Protein AF-A0A7M4AMS4-F1 (afdb_monomer)

Secondary structure (DSSP, 8-state):
-HHHHHHHHHHHHHSS---HHHHHHHHTTSHHHHHS-HHHHHHHHHHHTTPPPPPPTT----------------------S--SSTTGGGSPPHHHHHH--SS-HHHHHHHHHHHHHH-GGG--GGGHHHHHHHHHHHHHH-B-HHHHHHHHH-GGGGGGGGSPBP------------GGGG-S-TT-HHHHHHHHHHHHHH---HHHHHHHHHHHHHHHTTPPP---HHHHT--GGGHHHHHHHHHHHTPPPPHHHHHHHHHH-HHHHHHHHTT-

Radius of gyration: 24.87 Å; Cα contacts (8 Å, |Δi|>4): 320; chains: 1; bounding box: 80×31×58 Å

Solvent-accessible surface area (backbone atoms only — not comparable to full-atom values): 16009 Å² total; per-residue (Å²): 112,62,61,58,29,51,37,55,27,49,51,60,29,63,70,53,99,71,57,33,72,58,19,48,56,46,21,68,69,38,46,34,45,74,74,45,54,62,43,61,49,22,56,52,47,43,29,42,56,42,40,67,63,71,82,71,88,82,70,80,67,87,70,79,83,69,87,77,76,91,68,84,90,73,76,86,76,85,72,78,95,72,79,79,61,78,48,61,78,36,43,74,55,65,66,59,51,72,76,48,84,92,68,53,60,64,56,44,43,52,53,44,43,43,42,52,53,74,41,55,92,79,54,61,75,83,48,51,66,57,52,50,50,35,51,54,48,32,54,73,68,26,33,58,60,45,50,33,57,38,15,76,41,11,70,62,40,33,69,43,62,75,36,45,72,32,84,78,77,78,78,71,71,61,67,78,58,75,63,78,70,66,78,57,58,48,83,41,67,70,50,48,46,50,42,38,53,54,48,40,70,61,46,72,48,42,58,45,28,50,50,34,53,49,43,42,52,20,60,75,67,73,44,88,68,75,86,48,70,58,48,70,68,34,54,40,50,49,10,48,57,44,44,39,50,22,56,55,71,72,47,86,68,53,70,64,38,53,57,32,20,44,73,56,41,52,68,62,42,54,62,52,59,76,74,108

Foldseek 3Di:
DLLVLLVVLLCQLVVDDDALVVSLVRSVVDLSSVVHALQSSLLSSCLSNLDAFPDDPPPPPCDDDDDDDDDDDDDPPDDPDDDDDPSLVSHDDLVDLLVDDDDDLLSNLLSLLCCCRHVVVPDDPVCVVVNVVSVVVCQVQPDAVSLVSSLVRYVSSVCSVVGHHHDDDPPPFPLDDDLVLLPFDLQDLVSLLVSLVVNLVSTPDSVLNVLSVVQSCCSVVVHQRDCPPSQLPDAASSLSNNLSSCLNNVHDRDPRSLVRNCVRPVVSSVVSVVSD

Structure (mmCIF, N/CA/C/O backbone):
data_AF-A0A7M4AMS4-F1
#
_entry.id   AF-A0A7M4AMS4-F1
#
loop_
_atom_site.group_PDB
_atom_site.id
_atom_site.type_symbol
_atom_site.label_atom_id
_atom_site.label_alt_id
_atom_site.label_comp_id
_atom_site.label_asym_id
_atom_site.label_entity_id
_atom_site.label_seq_id
_atom_site.pdbx_PDB_ins_code
_atom_site.Cartn_x
_atom_site.Cartn_y
_atom_site.Cartn_z
_atom_site.occupancy
_atom_site.B_iso_or_equiv
_atom_site.auth_seq_id
_atom_site.auth_comp_id
_atom_site.auth_asym_id
_atom_site.auth_atom_id
_atom_site.pdbx_PDB_model_num
ATOM 1 N N . MET A 1 1 ? -7.750 2.681 -4.870 1.00 59.62 1 MET A N 1
ATOM 2 C CA . MET A 1 1 ? -7.628 2.687 -3.394 1.00 59.62 1 MET A CA 1
ATOM 3 C C . MET A 1 1 ? -6.168 2.530 -2.981 1.00 59.62 1 MET A C 1
ATOM 5 O O . MET A 1 1 ? -5.658 3.386 -2.269 1.00 59.62 1 MET A O 1
ATOM 9 N N . ASP A 1 2 ? -5.462 1.522 -3.497 1.00 82.69 2 ASP A N 1
ATOM 10 C CA . ASP A 1 2 ? -4.059 1.275 -3.126 1.00 82.69 2 ASP A CA 1
ATOM 11 C C . ASP A 1 2 ? -3.088 2.366 -3.587 1.00 82.69 2 ASP A C 1
ATOM 13 O O . ASP A 1 2 ? -2.206 2.773 -2.838 1.00 82.69 2 ASP A O 1
ATOM 17 N N . GLU A 1 3 ? -3.294 2.940 -4.769 1.00 84.88 3 GLU A N 1
ATOM 18 C CA . GLU A 1 3 ? -2.453 4.034 -5.276 1.00 84.88 3 GLU A CA 1
ATOM 19 C C . GLU A 1 3 ? -2.558 5.316 -4.427 1.00 84.88 3 GLU A C 1
ATOM 21 O O . GLU A 1 3 ? -1.587 6.062 -4.288 1.00 84.88 3 GLU A O 1
ATOM 26 N N . THR A 1 4 ? -3.709 5.549 -3.789 1.00 86.56 4 THR A N 1
ATOM 27 C CA . THR A 1 4 ? -3.895 6.639 -2.819 1.00 86.56 4 THR A CA 1
ATOM 28 C C . THR A 1 4 ? -3.139 6.351 -1.519 1.00 86.56 4 THR A C 1
ATOM 30 O O . THR A 1 4 ? -2.483 7.239 -0.977 1.00 86.56 4 THR A O 1
ATOM 33 N N . ASN A 1 5 ? -3.147 5.097 -1.051 1.00 87.12 5 ASN A N 1
ATOM 34 C CA . ASN A 1 5 ? -2.347 4.667 0.101 1.00 87.12 5 ASN A CA 1
ATOM 35 C C . ASN A 1 5 ? -0.840 4.815 -0.172 1.00 87.12 5 ASN A C 1
ATOM 37 O O . ASN A 1 5 ? -0.096 5.299 0.684 1.00 87.12 5 ASN A O 1
ATOM 41 N N . MET A 1 6 ? -0.394 4.470 -1.384 1.00 91.00 6 MET A N 1
ATOM 42 C CA . MET A 1 6 ? 0.983 4.693 -1.836 1.00 91.00 6 MET A CA 1
ATOM 43 C C . MET A 1 6 ? 1.366 6.177 -1.800 1.00 91.00 6 MET A C 1
ATOM 45 O O . MET A 1 6 ? 2.461 6.517 -1.349 1.00 91.00 6 MET A O 1
ATOM 49 N N . GLU A 1 7 ? 0.468 7.070 -2.223 1.00 89.56 7 GLU A N 1
ATOM 50 C CA . GLU A 1 7 ? 0.701 8.516 -2.196 1.00 89.56 7 GLU A CA 1
ATOM 51 C C . GLU A 1 7 ? 0.891 9.038 -0.764 1.00 89.56 7 GLU A C 1
ATOM 53 O O . GLU A 1 7 ? 1.830 9.796 -0.506 1.00 89.56 7 GLU A O 1
ATOM 58 N N . THR A 1 8 ? 0.055 8.596 0.182 1.00 88.69 8 THR A N 1
ATOM 59 C CA . THR A 1 8 ? 0.193 8.935 1.609 1.00 88.69 8 THR A CA 1
ATOM 60 C C . THR A 1 8 ? 1.550 8.490 2.156 1.00 88.69 8 THR A C 1
ATOM 62 O O . THR A 1 8 ? 2.252 9.287 2.784 1.00 88.69 8 THR A O 1
ATOM 65 N N . CYS A 1 9 ? 1.978 7.260 1.848 1.00 90.94 9 CYS A N 1
ATOM 66 C CA . CYS A 1 9 ? 3.297 6.769 2.245 1.00 90.94 9 CYS A CA 1
ATOM 67 C C . CYS A 1 9 ? 4.432 7.626 1.660 1.00 90.94 9 CYS A C 1
ATOM 69 O O . CYS A 1 9 ? 5.317 8.051 2.403 1.00 90.94 9 CYS A O 1
ATOM 71 N N . LEU A 1 10 ? 4.410 7.938 0.359 1.00 90.94 10 LEU A N 1
ATOM 72 C CA . LEU A 1 10 ? 5.462 8.748 -0.273 1.00 90.94 10 LEU A CA 1
ATOM 73 C C . LEU A 1 10 ? 5.531 10.165 0.301 1.00 90.94 10 LEU A C 1
ATOM 75 O O . LEU A 1 10 ? 6.628 10.661 0.566 1.00 90.94 10 LEU A O 1
ATOM 79 N N . LYS A 1 11 ? 4.384 10.803 0.560 1.00 91.19 11 LYS A N 1
ATOM 80 C CA . LYS A 1 11 ? 4.336 12.122 1.212 1.00 91.19 11 LYS A CA 1
ATOM 81 C C . LYS A 1 11 ? 5.008 12.096 2.583 1.00 91.19 11 LYS A C 1
ATOM 83 O O . LYS A 1 11 ? 5.806 12.984 2.885 1.00 91.19 11 LYS A O 1
ATOM 88 N N . ALA A 1 12 ? 4.750 11.065 3.388 1.00 88.81 12 ALA A N 1
ATOM 89 C CA . ALA A 1 12 ? 5.411 10.894 4.680 1.00 88.81 12 ALA A CA 1
ATOM 90 C C . ALA A 1 12 ? 6.931 10.708 4.520 1.00 88.81 12 ALA A C 1
ATOM 92 O O . ALA A 1 12 ? 7.722 11.382 5.194 1.00 88.81 12 ALA A O 1
ATOM 93 N N . ALA A 1 13 ? 7.343 9.851 3.579 1.00 89.94 13 ALA A N 1
ATOM 94 C CA . ALA A 1 13 ? 8.742 9.518 3.311 1.00 89.94 13 ALA A CA 1
ATOM 95 C C . ALA A 1 13 ? 9.576 10.741 2.891 1.00 89.94 13 ALA A C 1
ATOM 97 O O . ALA A 1 13 ? 10.686 10.933 3.388 1.00 89.94 13 ALA A O 1
ATOM 98 N N . PHE A 1 14 ? 9.028 11.576 2.004 1.00 89.69 14 PHE A N 1
ATOM 99 C CA . PHE A 1 14 ? 9.718 12.712 1.384 1.00 89.69 14 PHE A CA 1
ATOM 100 C C . PHE A 1 14 ? 9.386 14.071 2.014 1.00 89.69 14 PHE A C 1
ATOM 102 O O . PHE A 1 14 ? 9.829 15.104 1.519 1.00 89.69 14 PHE A O 1
ATOM 109 N N . SER A 1 15 ? 8.671 14.089 3.143 1.00 87.75 15 SER A N 1
ATOM 110 C CA . SER A 1 15 ? 8.339 15.315 3.889 1.00 87.75 15 SER A CA 1
ATOM 111 C C . SER A 1 15 ? 9.561 16.152 4.297 1.00 87.75 15 SER A C 1
ATOM 113 O O . SER A 1 15 ? 9.458 17.365 4.477 1.00 87.75 15 SER A O 1
ATOM 115 N N . LYS A 1 16 ? 10.724 15.511 4.477 1.00 85.19 16 LYS A N 1
ATOM 116 C CA . LYS A 1 16 ? 12.007 16.145 4.815 1.00 85.19 16 LYS A CA 1
ATOM 117 C C . LYS A 1 16 ? 13.152 15.425 4.094 1.00 85.19 16 LYS A C 1
ATOM 119 O O . LYS A 1 16 ? 13.060 14.210 3.911 1.00 85.19 16 LYS A O 1
ATOM 124 N N . PRO A 1 17 ? 14.261 16.115 3.769 1.00 84.25 17 PRO A N 1
ATOM 125 C CA . PRO A 1 17 ? 15.440 15.471 3.196 1.00 84.25 17 PRO A CA 1
ATOM 126 C C . PRO A 1 17 ? 16.039 14.480 4.203 1.00 84.25 17 PRO A C 1
ATOM 128 O O 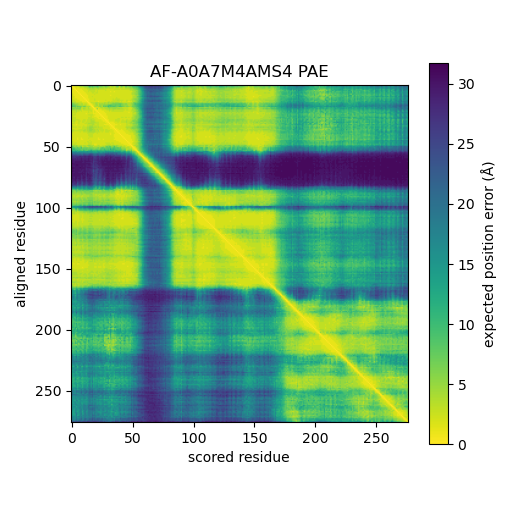. PRO A 1 17 ? 16.449 14.852 5.305 1.00 84.25 17 PRO A O 1
ATOM 131 N N . ARG A 1 18 ? 16.026 13.191 3.852 1.00 87.25 18 ARG A N 1
ATOM 132 C CA . ARG A 1 18 ? 16.458 12.066 4.702 1.00 87.25 18 ARG A CA 1
ATOM 133 C C . ARG A 1 18 ? 17.082 10.962 3.845 1.00 87.25 18 ARG A C 1
ATOM 135 O O . ARG A 1 18 ? 16.837 10.914 2.643 1.00 87.25 18 ARG A O 1
ATOM 142 N N . SER A 1 19 ? 17.847 10.057 4.458 1.00 88.50 19 SER A N 1
ATOM 143 C CA . SER A 1 19 ? 18.386 8.869 3.776 1.00 88.50 19 SER A CA 1
ATOM 144 C C . SER A 1 19 ? 17.299 7.826 3.491 1.00 88.50 19 SER A C 1
ATOM 146 O O . SER A 1 19 ? 16.309 7.751 4.225 1.00 88.50 19 SER A O 1
ATOM 148 N N . GLY A 1 20 ? 17.497 6.985 2.469 1.00 84.06 20 GLY A N 1
ATOM 149 C CA . GLY A 1 20 ? 16.494 6.005 2.024 1.00 84.06 20 GLY A CA 1
ATOM 150 C C . GLY A 1 20 ? 15.990 5.074 3.132 1.00 84.06 20 GLY A C 1
ATOM 151 O O . GLY A 1 20 ? 14.786 4.923 3.315 1.00 84.06 20 GLY A O 1
ATOM 152 N N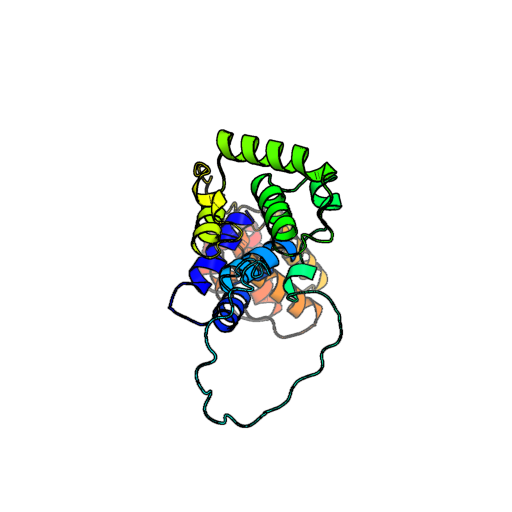 . THR A 1 21 ? 16.879 4.557 3.986 1.00 87.94 21 THR A N 1
ATOM 153 C CA . THR A 1 21 ? 16.486 3.703 5.124 1.00 87.94 21 THR A CA 1
ATOM 154 C C . THR A 1 21 ? 15.554 4.417 6.108 1.00 87.94 21 THR A C 1
ATOM 156 O O . THR A 1 21 ? 14.625 3.813 6.646 1.00 87.94 21 THR A O 1
ATOM 159 N N . VAL A 1 22 ? 15.771 5.715 6.346 1.00 88.31 22 VAL A N 1
ATOM 160 C CA . VAL A 1 22 ? 14.905 6.501 7.235 1.00 88.31 22 VAL A CA 1
ATOM 161 C C . VAL A 1 22 ? 13.551 6.753 6.574 1.00 88.31 22 VAL A C 1
ATOM 163 O O . VAL A 1 22 ? 12.532 6.668 7.254 1.00 88.31 22 VAL A O 1
ATOM 166 N N . ARG A 1 23 ? 13.517 6.997 5.258 1.00 90.56 23 ARG A N 1
ATOM 167 C CA . ARG A 1 23 ? 12.267 7.142 4.493 1.00 90.56 23 ARG A CA 1
ATOM 168 C C . ARG A 1 23 ? 11.414 5.875 4.570 1.00 90.56 23 ARG A C 1
ATOM 170 O O . ARG A 1 23 ? 10.236 5.966 4.894 1.00 90.56 23 ARG A O 1
ATOM 177 N N . VAL A 1 24 ? 12.017 4.696 4.390 1.00 88.94 24 VAL A N 1
ATOM 178 C CA . VAL A 1 24 ? 11.329 3.397 4.540 1.00 88.94 24 VAL A CA 1
ATOM 179 C C . VAL A 1 24 ? 10.779 3.211 5.957 1.00 88.94 24 VAL A C 1
ATOM 181 O O . VAL A 1 24 ? 9.639 2.788 6.129 1.00 88.94 24 VAL A O 1
ATOM 184 N N . SER A 1 25 ? 11.554 3.576 6.984 1.00 88.56 25 SER A N 1
ATOM 185 C CA . SER A 1 25 ? 11.099 3.516 8.381 1.00 88.56 25 SER A CA 1
ATOM 186 C C . SER A 1 25 ? 9.902 4.433 8.656 1.00 88.56 25 SER A C 1
ATOM 188 O O . SER A 1 25 ? 9.010 4.052 9.411 1.00 88.56 25 SER A O 1
ATOM 190 N N . LEU A 1 26 ? 9.857 5.617 8.035 1.00 88.69 26 LEU A N 1
ATOM 191 C CA . LEU A 1 26 ? 8.718 6.531 8.137 1.00 88.69 26 LEU A CA 1
ATOM 192 C C . LEU A 1 26 ? 7.482 5.963 7.444 1.00 88.69 26 LEU A C 1
ATOM 194 O O . LEU A 1 26 ? 6.437 5.887 8.077 1.00 88.69 26 LEU A O 1
ATOM 198 N N . MET A 1 27 ? 7.617 5.477 6.206 1.00 90.81 27 MET A N 1
ATOM 199 C CA . MET A 1 27 ? 6.503 4.842 5.494 1.00 90.81 27 MET A CA 1
ATOM 200 C C . MET A 1 27 ? 5.919 3.669 6.280 1.00 90.81 27 MET A C 1
ATOM 202 O O . MET A 1 27 ? 4.709 3.571 6.408 1.00 90.81 27 MET A O 1
ATOM 206 N N . ASN A 1 28 ? 6.763 2.824 6.881 1.00 88.81 28 ASN A N 1
ATOM 207 C CA . ASN A 1 28 ? 6.317 1.667 7.665 1.00 88.81 28 ASN A CA 1
ATOM 208 C C . ASN A 1 28 ? 5.489 2.036 8.915 1.00 88.81 28 ASN A C 1
ATOM 210 O O . ASN A 1 28 ? 4.806 1.187 9.488 1.00 88.81 28 ASN A O 1
ATOM 214 N N . ARG A 1 29 ? 5.558 3.291 9.376 1.00 87.44 29 ARG A N 1
ATOM 215 C CA . ARG A 1 29 ? 4.741 3.774 10.498 1.00 87.44 29 ARG A CA 1
ATOM 216 C C . ARG A 1 29 ? 3.342 4.198 10.065 1.00 87.44 29 ARG A C 1
ATOM 218 O O . ARG A 1 29 ? 2.451 4.183 10.910 1.00 87.44 29 ARG A O 1
ATOM 225 N N . GLU A 1 30 ? 3.153 4.530 8.792 1.00 88.75 30 GLU A N 1
ATOM 226 C CA . GLU A 1 30 ? 1.857 4.931 8.251 1.00 88.75 30 GLU A CA 1
ATOM 227 C C . GLU A 1 30 ? 0.879 3.749 8.247 1.00 88.75 30 GLU A C 1
ATOM 229 O O . GLU A 1 30 ? 1.234 2.611 7.924 1.00 88.75 30 GLU A O 1
ATOM 234 N N . SER A 1 31 ? -0.381 4.009 8.581 1.00 84.56 31 SER A N 1
ATOM 235 C CA . SER A 1 31 ? -1.457 3.013 8.494 1.00 84.56 31 SER A CA 1
ATOM 236 C C . SER A 1 31 ? -1.664 2.534 7.054 1.00 84.56 31 SER A C 1
ATOM 238 O O . SER A 1 31 ? -1.807 1.333 6.817 1.00 84.56 31 SER A O 1
ATOM 240 N N . ALA A 1 32 ? -1.557 3.457 6.094 1.00 88.38 32 ALA A N 1
ATOM 241 C CA . ALA A 1 32 ? -1.613 3.201 4.660 1.00 88.38 32 ALA A CA 1
ATOM 242 C C . ALA A 1 32 ? -0.619 2.112 4.223 1.00 88.38 32 ALA A C 1
ATOM 244 O O . ALA A 1 32 ? -0.973 1.236 3.439 1.00 88.38 32 ALA A O 1
ATOM 245 N N . TRP A 1 33 ? 0.588 2.077 4.802 1.00 89.69 33 TRP A N 1
ATOM 246 C CA . TRP A 1 33 ? 1.586 1.050 4.490 1.00 89.69 33 TRP A CA 1
ATOM 247 C C . TRP A 1 33 ? 1.116 -0.355 4.851 1.00 89.69 33 TRP A C 1
ATOM 249 O O . TRP A 1 33 ? 1.390 -1.307 4.124 1.00 89.69 33 TRP A O 1
ATOM 259 N N . LYS A 1 34 ? 0.391 -0.503 5.964 1.00 87.50 34 LYS A N 1
ATOM 260 C CA . LYS A 1 34 ? -0.127 -1.803 6.410 1.00 87.50 34 LYS A CA 1
ATOM 261 C C . LYS A 1 34 ? -1.238 -2.327 5.505 1.00 87.50 34 LYS A C 1
ATOM 263 O O . LYS A 1 34 ? -1.394 -3.542 5.434 1.00 87.50 34 LYS A O 1
ATOM 268 N N . MET A 1 35 ? -1.956 -1.430 4.827 1.00 86.38 35 MET A N 1
ATOM 269 C CA . MET A 1 35 ? -3.019 -1.773 3.877 1.00 86.38 35 MET A CA 1
ATOM 270 C C . MET A 1 35 ? -2.490 -2.162 2.498 1.00 86.38 35 MET A C 1
ATOM 272 O O . MET A 1 35 ? -3.187 -2.855 1.773 1.00 86.38 35 MET A O 1
ATOM 276 N N . LEU A 1 36 ? -1.271 -1.748 2.143 1.00 87.94 36 LEU A N 1
ATOM 277 C CA . LEU A 1 36 ? -0.664 -2.098 0.860 1.00 87.94 36 LEU A CA 1
ATOM 278 C C . LEU A 1 36 ? -0.188 -3.545 0.834 1.00 87.94 36 LEU A C 1
ATOM 280 O O . LEU A 1 36 ? 0.416 -4.014 1.802 1.00 87.94 36 LEU A O 1
ATOM 284 N N . ASP A 1 37 ? -0.322 -4.205 -0.308 1.00 88.38 37 ASP A N 1
ATOM 285 C CA . ASP A 1 37 ? 0.310 -5.499 -0.537 1.00 88.38 37 ASP A CA 1
ATOM 286 C C . ASP A 1 37 ? 1.832 -5.377 -0.675 1.00 88.38 37 ASP A C 1
ATOM 288 O O . ASP A 1 37 ? 2.385 -4.331 -1.036 1.00 88.38 37 ASP A O 1
ATOM 292 N N . LYS A 1 38 ? 2.540 -6.473 -0.377 1.00 89.19 38 LYS A N 1
ATOM 293 C CA . LYS A 1 38 ? 4.012 -6.527 -0.440 1.00 89.19 38 LYS A CA 1
ATOM 294 C C . LYS A 1 38 ? 4.596 -6.036 -1.780 1.00 89.19 38 LYS A C 1
ATOM 296 O O . LYS A 1 38 ? 5.569 -5.281 -1.718 1.00 89.19 38 LYS A O 1
ATOM 301 N N . PRO A 1 39 ? 4.020 -6.361 -2.952 1.00 90.56 39 PRO A N 1
ATOM 302 C CA . PRO A 1 39 ? 4.563 -5.908 -4.230 1.00 90.56 39 PRO A CA 1
ATOM 303 C C . PRO A 1 39 ? 4.433 -4.397 -4.456 1.00 90.56 39 PRO A C 1
ATOM 305 O O . PRO A 1 39 ? 5.321 -3.773 -5.035 1.00 90.56 39 PRO A O 1
ATOM 308 N N . LEU A 1 40 ? 3.379 -3.758 -3.942 1.00 91.31 40 LEU A N 1
ATOM 309 C CA . LEU A 1 40 ? 3.248 -2.296 -3.986 1.00 91.31 40 LEU A CA 1
ATOM 310 C C . LEU A 1 40 ? 4.230 -1.621 -3.024 1.00 91.31 40 LEU A C 1
ATOM 312 O O . LEU A 1 40 ? 4.850 -0.611 -3.363 1.00 91.31 40 LEU A O 1
ATOM 316 N N . ARG A 1 41 ? 4.456 -2.220 -1.847 1.00 92.69 41 ARG A N 1
ATOM 317 C CA . ARG A 1 41 ? 5.503 -1.764 -0.918 1.00 92.69 41 ARG A CA 1
ATOM 318 C C . ARG A 1 41 ? 6.888 -1.827 -1.559 1.00 92.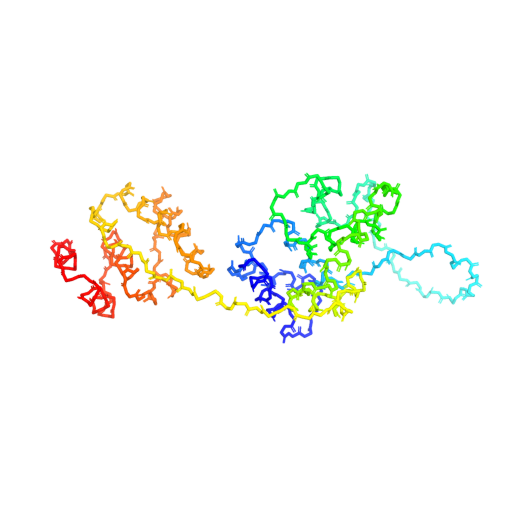69 41 ARG A C 1
ATOM 320 O O . ARG A 1 41 ? 7.694 -0.942 -1.294 1.00 92.69 41 ARG A O 1
ATOM 327 N N . ALA A 1 42 ? 7.164 -2.817 -2.409 1.00 91.94 42 ALA A N 1
ATOM 328 C CA . ALA A 1 42 ? 8.436 -2.918 -3.122 1.00 91.94 42 ALA A CA 1
ATOM 329 C C . ALA A 1 42 ? 8.716 -1.662 -3.962 1.00 91.94 42 ALA A C 1
ATOM 331 O O . ALA A 1 42 ? 9.761 -1.040 -3.788 1.00 91.94 42 ALA A O 1
ATOM 332 N N . HIS A 1 43 ? 7.747 -1.216 -4.765 1.00 92.25 43 HIS A N 1
ATOM 333 C CA . HIS A 1 43 ? 7.853 0.007 -5.572 1.00 92.25 43 HIS A CA 1
ATOM 334 C C . HIS A 1 43 ? 8.117 1.257 -4.721 1.00 92.25 43 HIS A C 1
ATOM 336 O O . HIS A 1 43 ? 8.931 2.107 -5.083 1.00 92.25 43 HIS A O 1
ATOM 342 N N . LEU A 1 44 ? 7.489 1.350 -3.545 1.00 92.38 44 LEU A N 1
ATOM 343 C CA . LEU A 1 44 ? 7.754 2.433 -2.598 1.00 92.38 44 LEU A CA 1
ATOM 344 C C . LEU A 1 44 ? 9.179 2.391 -2.037 1.00 92.38 44 LEU A C 1
ATOM 346 O O . LEU A 1 44 ? 9.801 3.438 -1.873 1.00 92.38 44 LEU A O 1
ATOM 350 N N . VAL A 1 45 ? 9.709 1.201 -1.740 1.00 91.62 45 VAL A N 1
ATOM 351 C CA . VAL A 1 45 ? 11.095 1.029 -1.273 1.00 91.62 45 VAL A CA 1
ATOM 352 C C . VAL A 1 45 ? 12.086 1.402 -2.377 1.00 91.62 45 VAL A C 1
ATOM 354 O O . VAL A 1 45 ? 13.042 2.120 -2.092 1.00 91.62 45 VAL A O 1
ATOM 357 N N . ILE A 1 46 ? 11.827 1.002 -3.628 1.00 89.75 46 ILE A N 1
ATOM 358 C CA . ILE A 1 46 ? 12.621 1.394 -4.806 1.00 89.75 46 ILE A CA 1
ATOM 359 C C . ILE A 1 46 ? 12.688 2.924 -4.912 1.00 89.75 46 ILE A C 1
ATOM 361 O O . ILE A 1 46 ? 13.778 3.496 -4.959 1.00 89.75 46 ILE A O 1
ATOM 365 N N . ALA A 1 47 ? 11.534 3.595 -4.851 1.00 90.81 47 ALA A N 1
ATOM 366 C CA . ALA A 1 47 ? 11.459 5.053 -4.885 1.00 90.81 47 ALA A CA 1
ATOM 367 C C . ALA A 1 47 ? 12.167 5.702 -3.684 1.00 90.81 47 ALA A C 1
ATOM 369 O O . ALA A 1 47 ? 12.909 6.669 -3.835 1.00 90.81 47 ALA A O 1
ATOM 370 N N . ALA A 1 48 ? 11.981 5.164 -2.475 1.00 90.25 48 ALA A N 1
ATOM 371 C CA . ALA A 1 48 ? 12.589 5.695 -1.258 1.00 90.25 48 ALA A CA 1
ATOM 372 C C . ALA A 1 48 ? 14.118 5.595 -1.263 1.00 90.25 48 ALA A C 1
ATOM 374 O O . ALA A 1 48 ? 14.774 6.463 -0.683 1.00 90.25 48 ALA A O 1
ATOM 375 N N . HIS A 1 49 ? 14.670 4.563 -1.898 1.00 87.50 49 HIS A N 1
ATOM 376 C CA . HIS A 1 49 ? 16.107 4.394 -2.088 1.00 87.50 49 HIS A CA 1
ATOM 377 C C . HIS A 1 49 ? 16.666 5.145 -3.296 1.00 87.50 49 HIS A C 1
ATOM 379 O O . HIS A 1 49 ? 17.883 5.143 -3.437 1.00 87.50 49 HIS A O 1
ATOM 385 N N . GLU A 1 50 ? 15.815 5.784 -4.109 1.00 86.69 50 GLU A N 1
ATOM 386 C CA . GLU A 1 50 ? 16.213 6.452 -5.357 1.00 86.69 50 GLU A CA 1
ATOM 387 C C . GLU A 1 50 ? 17.062 5.513 -6.219 1.00 86.69 50 GLU A C 1
ATOM 389 O O . GLU A 1 50 ? 18.148 5.863 -6.660 1.00 86.69 50 GLU A O 1
ATOM 394 N N . GLN A 1 51 ? 16.608 4.262 -6.368 1.00 83.19 51 GLN A N 1
ATOM 395 C CA . GLN A 1 51 ? 17.429 3.234 -7.001 1.00 83.19 51 GLN A CA 1
ATOM 396 C C . GLN A 1 51 ? 17.754 3.596 -8.445 1.00 83.19 51 GLN A C 1
ATOM 398 O O . GLN A 1 51 ? 16.869 4.003 -9.199 1.00 83.19 51 GLN A O 1
ATOM 403 N N . GLU A 1 52 ? 19.017 3.405 -8.798 1.00 83.12 52 GLU A N 1
ATOM 404 C CA . GLU A 1 52 ? 19.547 3.590 -10.140 1.00 83.12 52 GLU A CA 1
ATOM 405 C C . GLU A 1 52 ? 19.736 2.224 -10.810 1.00 83.12 52 GLU A C 1
ATOM 407 O O . GLU A 1 52 ? 19.974 1.233 -10.104 1.00 83.12 52 GLU A O 1
ATOM 412 N N . PRO A 1 53 ? 19.615 2.150 -12.147 1.00 77.50 53 PRO A N 1
ATOM 413 C CA . PRO A 1 53 ? 19.994 0.948 -12.875 1.00 77.50 53 PRO A CA 1
ATOM 414 C C . PRO A 1 53 ? 21.472 0.616 -12.603 1.00 77.50 53 PRO A C 1
ATOM 416 O O . PRO A 1 53 ? 22.277 1.528 -12.384 1.00 77.50 53 PRO A O 1
ATOM 419 N N . PRO A 1 54 ? 21.845 -0.676 -12.576 1.00 77.31 54 PRO A N 1
ATOM 420 C CA . PRO A 1 54 ? 23.239 -1.074 -12.430 1.00 77.31 54 PRO A CA 1
ATOM 421 C C . PRO A 1 54 ? 24.089 -0.418 -13.525 1.00 77.31 54 PRO A C 1
ATOM 423 O O . PRO A 1 54 ? 23.645 -0.293 -14.666 1.00 77.31 54 PRO A O 1
ATOM 426 N N . ALA A 1 55 ? 25.301 0.016 -13.168 1.00 71.06 55 ALA A N 1
ATOM 427 C CA . ALA A 1 55 ? 26.241 0.553 -14.143 1.00 71.06 55 ALA A CA 1
ATOM 428 C C . ALA A 1 55 ? 26.505 -0.513 -15.214 1.00 71.06 55 ALA A C 1
ATOM 430 O O . ALA A 1 55 ? 26.853 -1.647 -14.885 1.00 71.06 55 ALA A O 1
ATOM 431 N N . THR A 1 56 ? 26.301 -0.155 -16.477 1.00 56.19 56 THR A N 1
ATOM 432 C CA . THR A 1 56 ? 26.729 -0.966 -17.613 1.00 56.19 56 THR A CA 1
ATOM 433 C C . THR A 1 56 ? 28.255 -0.991 -17.615 1.00 56.19 56 THR A C 1
ATOM 435 O O . THR A 1 56 ? 28.871 0.070 -17.541 1.00 56.19 56 THR A O 1
ATOM 438 N N . ASP A 1 57 ? 28.865 -2.176 -17.696 1.00 54.84 57 ASP A N 1
ATOM 439 C CA . ASP A 1 57 ? 30.327 -2.406 -17.713 1.00 54.84 57 ASP A CA 1
ATOM 440 C C . ASP A 1 57 ? 31.045 -1.807 -18.955 1.00 54.84 57 ASP A C 1
ATOM 442 O O . ASP A 1 57 ? 32.169 -2.179 -19.273 1.00 54.84 57 ASP A O 1
ATOM 446 N N . ASP A 1 58 ? 30.426 -0.855 -19.659 1.00 50.59 58 ASP A N 1
ATOM 447 C CA . ASP A 1 58 ? 30.964 -0.224 -20.871 1.00 50.59 58 ASP A CA 1
ATOM 448 C C . ASP A 1 58 ? 31.955 0.924 -20.588 1.00 50.59 58 ASP A C 1
ATOM 450 O O . ASP A 1 58 ? 32.532 1.477 -21.522 1.00 50.59 58 ASP A O 1
ATOM 454 N N . ASP A 1 59 ? 32.230 1.241 -19.319 1.00 47.81 59 ASP A N 1
ATOM 455 C CA . ASP A 1 59 ? 33.278 2.192 -18.924 1.00 47.81 59 ASP A CA 1
ATOM 456 C C . ASP A 1 59 ? 34.564 1.467 -18.468 1.00 47.81 59 ASP A C 1
ATOM 458 O O . ASP A 1 59 ? 35.096 1.708 -17.381 1.00 47.81 59 ASP A O 1
ATOM 462 N N . GLU A 1 60 ? 35.138 0.622 -19.331 1.00 45.50 60 GLU A N 1
ATOM 463 C CA . GLU A 1 60 ? 36.587 0.347 -19.315 1.00 45.50 60 GLU A CA 1
ATOM 464 C C . GLU A 1 60 ? 37.370 1.494 -19.994 1.00 45.50 60 GLU A C 1
ATOM 466 O O . GLU A 1 60 ? 38.326 1.276 -20.736 1.00 45.50 60 GLU A O 1
ATOM 471 N N . GLU A 1 61 ? 37.014 2.755 -19.724 1.00 38.00 61 GLU A N 1
ATOM 472 C CA . GLU A 1 61 ? 37.964 3.852 -19.895 1.00 38.00 61 GLU A CA 1
ATOM 473 C C . GLU A 1 61 ? 38.805 3.964 -18.623 1.00 38.00 61 GLU A C 1
ATOM 475 O O . GLU A 1 61 ? 38.369 4.410 -17.559 1.00 38.00 61 GLU A O 1
ATOM 480 N N . GLU A 1 62 ? 40.049 3.515 -18.769 1.00 44.72 62 GLU A N 1
ATOM 481 C CA . GLU A 1 62 ? 41.159 3.541 -17.827 1.00 44.72 62 GLU A CA 1
ATOM 482 C C . GLU A 1 62 ? 41.439 4.972 -17.315 1.00 44.72 62 GLU A C 1
ATOM 484 O O . GLU A 1 62 ? 42.425 5.625 -17.657 1.00 44.72 62 GLU A O 1
ATOM 489 N N . THR A 1 63 ? 40.558 5.505 -16.468 1.00 38.31 63 THR A N 1
ATOM 490 C CA . THR A 1 63 ? 40.755 6.817 -15.857 1.00 38.31 63 THR A CA 1
ATOM 491 C C . THR A 1 63 ? 41.755 6.693 -14.712 1.00 38.31 63 THR A C 1
ATOM 493 O O . THR A 1 63 ? 41.577 5.978 -13.723 1.00 38.31 63 THR A O 1
ATOM 496 N N . ALA A 1 64 ? 42.873 7.394 -14.898 1.00 39.66 64 ALA A N 1
ATOM 497 C CA . ALA A 1 64 ? 44.034 7.451 -14.029 1.00 39.66 64 ALA A CA 1
ATOM 498 C C . ALA A 1 64 ? 43.689 7.381 -12.530 1.00 39.66 64 ALA A C 1
ATOM 500 O O . ALA A 1 64 ? 43.096 8.292 -11.942 1.00 39.66 64 ALA A O 1
ATOM 501 N N . ARG A 1 65 ? 44.144 6.292 -11.903 1.00 43.53 65 ARG A N 1
ATOM 502 C CA . ARG A 1 65 ? 44.097 6.044 -10.460 1.00 43.53 65 ARG A CA 1
ATOM 503 C C . ARG A 1 65 ? 44.676 7.243 -9.702 1.00 43.53 65 ARG A C 1
ATOM 505 O O . ARG A 1 65 ? 45.891 7.397 -9.596 1.00 43.53 65 ARG A O 1
ATOM 512 N N . ARG A 1 66 ? 43.814 8.080 -9.120 1.00 47.75 66 ARG A N 1
ATOM 513 C CA . ARG A 1 66 ? 44.239 9.031 -8.082 1.00 47.75 66 ARG A CA 1
ATOM 514 C C . ARG A 1 66 ? 44.693 8.228 -6.852 1.00 47.75 66 ARG A C 1
ATOM 516 O O . ARG A 1 66 ? 44.016 7.258 -6.505 1.00 47.75 66 ARG A O 1
ATOM 523 N N . PRO A 1 67 ? 45.793 8.590 -6.162 1.00 41.28 67 PRO A N 1
ATOM 524 C CA . PRO A 1 67 ? 46.253 7.831 -5.004 1.00 41.28 67 PRO A CA 1
ATOM 525 C C . PRO A 1 67 ? 45.222 7.942 -3.876 1.00 41.28 67 PRO A C 1
ATOM 527 O O . PRO A 1 67 ? 45.067 8.997 -3.259 1.00 41.28 67 PRO A O 1
ATOM 530 N N . MET A 1 68 ? 44.486 6.861 -3.614 1.00 41.56 68 MET A N 1
ATOM 531 C CA . MET A 1 68 ? 43.603 6.773 -2.456 1.00 41.56 68 MET A CA 1
ATOM 532 C C . MET A 1 68 ? 44.449 6.744 -1.181 1.00 41.56 68 MET A C 1
ATOM 534 O O . MET A 1 68 ? 45.244 5.829 -0.967 1.00 41.56 68 MET A O 1
ATOM 538 N N . MET A 1 69 ? 44.255 7.741 -0.315 1.00 40.75 69 MET A N 1
ATOM 539 C CA . MET A 1 69 ? 44.740 7.698 1.062 1.00 40.75 69 MET A CA 1
ATOM 540 C C . MET A 1 69 ? 44.193 6.458 1.781 1.00 40.75 69 MET A C 1
ATOM 542 O O . MET A 1 69 ? 43.011 6.126 1.685 1.00 40.75 69 MET A O 1
ATOM 546 N N . ASN A 1 70 ? 45.083 5.818 2.537 1.00 45.44 70 ASN A N 1
ATOM 547 C CA . ASN A 1 70 ? 44.854 4.667 3.404 1.00 45.44 70 ASN A CA 1
ATOM 548 C C . ASN A 1 70 ? 43.610 4.857 4.299 1.00 45.44 70 ASN A C 1
ATOM 550 O O . ASN A 1 70 ? 43.676 5.507 5.343 1.00 45.44 70 ASN A O 1
ATOM 554 N N . ARG A 1 71 ? 42.477 4.252 3.926 1.00 50.44 71 ARG A N 1
ATOM 555 C CA . ARG A 1 71 ? 41.322 4.089 4.820 1.00 50.44 71 ARG A CA 1
ATOM 556 C C . ARG A 1 71 ? 41.331 2.651 5.360 1.00 50.44 71 ARG A C 1
ATOM 558 O O . ARG A 1 71 ? 41.399 1.721 4.554 1.00 50.44 71 ARG A O 1
ATOM 565 N N . PRO A 1 72 ? 41.318 2.431 6.689 1.00 45.12 72 PRO A N 1
ATOM 566 C CA . PRO A 1 72 ? 41.463 1.096 7.264 1.00 45.12 72 PRO A CA 1
ATOM 567 C C . PRO A 1 72 ? 40.379 0.139 6.758 1.00 45.12 72 PRO A C 1
ATOM 569 O O . PRO A 1 72 ? 39.186 0.417 6.877 1.00 45.12 72 PRO A O 1
ATOM 572 N N . ARG A 1 73 ? 40.818 -1.000 6.206 1.00 51.75 73 ARG A N 1
ATOM 573 C CA . ARG A 1 73 ? 39.991 -2.136 5.775 1.00 51.75 73 ARG A CA 1
ATOM 574 C C . ARG A 1 73 ? 39.156 -2.668 6.946 1.00 51.75 73 ARG A C 1
ATOM 576 O O . ARG A 1 73 ? 39.599 -3.529 7.700 1.00 51.75 73 ARG A O 1
ATOM 583 N N . GLY A 1 74 ? 37.932 -2.170 7.079 1.00 40.81 74 GLY A N 1
ATOM 584 C CA . GLY A 1 74 ? 36.915 -2.700 7.978 1.00 40.81 74 GLY A CA 1
ATOM 585 C C . GLY A 1 74 ? 35.974 -3.647 7.237 1.00 40.81 74 GLY A C 1
ATOM 586 O O . GLY A 1 74 ? 35.168 -3.200 6.434 1.00 40.81 74 GLY A O 1
ATOM 587 N N . ARG A 1 75 ? 36.077 -4.947 7.542 1.00 45.22 75 ARG A N 1
ATOM 588 C CA . ARG A 1 75 ? 35.080 -6.008 7.285 1.00 45.22 75 ARG A CA 1
ATOM 589 C C . ARG A 1 75 ? 34.424 -6.003 5.898 1.00 45.22 75 ARG A C 1
ATOM 591 O O . ARG A 1 75 ? 33.267 -5.630 5.733 1.00 45.22 75 ARG A O 1
ATOM 598 N N . MET A 1 76 ? 35.114 -6.634 4.953 1.00 41.22 76 MET A N 1
ATOM 599 C CA . MET A 1 76 ? 34.466 -7.324 3.840 1.00 41.22 76 MET A CA 1
ATOM 600 C C . MET A 1 76 ? 33.531 -8.403 4.418 1.00 41.22 76 MET A C 1
ATOM 602 O O . MET A 1 76 ? 33.970 -9.491 4.798 1.00 41.22 76 MET A O 1
ATOM 606 N N . ARG A 1 77 ? 32.236 -8.096 4.557 1.00 48.75 77 ARG A N 1
ATOM 607 C CA . ARG A 1 77 ? 31.217 -9.125 4.770 1.00 48.75 77 ARG A CA 1
ATOM 608 C C . ARG A 1 77 ? 31.010 -9.833 3.440 1.00 48.75 77 ARG A C 1
ATOM 610 O O . ARG A 1 77 ? 30.305 -9.358 2.563 1.00 48.75 77 ARG A O 1
ATOM 617 N N . ARG A 1 78 ? 31.655 -10.990 3.340 1.00 49.03 78 ARG A N 1
ATOM 618 C CA . ARG A 1 78 ? 31.314 -12.104 2.461 1.00 49.03 78 ARG A CA 1
ATOM 619 C C . ARG A 1 78 ? 29.809 -12.393 2.578 1.00 49.03 78 ARG A C 1
ATOM 621 O O . ARG A 1 78 ? 29.402 -13.100 3.493 1.00 49.03 78 ARG A O 1
ATOM 628 N N . SER A 1 79 ? 28.999 -11.828 1.686 1.00 40.44 79 SER A N 1
ATOM 629 C CA . SER A 1 79 ? 27.674 -12.357 1.365 1.00 40.44 79 SER A CA 1
ATOM 630 C C . SER A 1 79 ? 27.805 -13.007 0.001 1.00 40.44 79 SER A C 1
ATOM 632 O O . SER A 1 79 ? 27.983 -12.328 -1.007 1.00 40.44 79 SER A O 1
ATOM 634 N N . GLY A 1 80 ? 27.839 -14.336 -0.010 1.00 38.44 80 GLY A N 1
ATOM 635 C CA . GLY A 1 80 ? 27.751 -15.086 -1.248 1.00 38.44 80 GLY A CA 1
ATOM 636 C C . GLY A 1 80 ? 26.401 -14.813 -1.901 1.00 38.44 80 GLY A C 1
ATOM 637 O O . GLY A 1 80 ? 25.378 -14.869 -1.233 1.00 38.44 80 GLY A O 1
ATOM 638 N N . ARG A 1 81 ? 26.435 -14.488 -3.193 1.00 46.28 81 ARG A N 1
ATOM 639 C CA . ARG A 1 81 ? 25.560 -15.052 -4.227 1.00 46.28 81 ARG A CA 1
ATOM 640 C C . ARG A 1 81 ? 24.145 -15.429 -3.742 1.00 46.28 81 ARG A C 1
ATOM 642 O O . ARG A 1 81 ? 23.806 -16.604 -3.678 1.00 46.28 81 ARG A O 1
ATOM 649 N N . GLN A 1 82 ? 23.336 -14.422 -3.416 1.00 40.47 82 GLN A N 1
ATOM 650 C CA . GLN A 1 82 ? 21.877 -14.529 -3.415 1.00 40.47 82 GLN A CA 1
ATOM 651 C C . GLN A 1 82 ? 21.246 -13.136 -3.579 1.00 40.47 82 GLN A C 1
ATOM 653 O O . GLN A 1 82 ? 21.172 -12.356 -2.637 1.00 40.47 82 GLN A O 1
ATOM 658 N N . SER A 1 83 ? 20.856 -12.860 -4.828 1.00 47.56 83 SER A N 1
ATOM 659 C CA . SER A 1 83 ? 19.656 -12.127 -5.253 1.00 47.56 83 SER A CA 1
ATOM 660 C C . SER A 1 83 ? 19.390 -10.735 -4.662 1.00 47.56 83 SER A C 1
ATOM 662 O O . SER A 1 83 ? 18.588 -10.609 -3.745 1.00 47.56 83 SER A O 1
ATOM 664 N N . GLY A 1 84 ? 19.979 -9.698 -5.271 1.00 56.72 84 GLY A N 1
ATOM 665 C CA . GLY A 1 84 ? 19.466 -8.317 -5.279 1.00 56.72 84 GLY A CA 1
ATOM 666 C C . GLY A 1 84 ? 19.113 -7.645 -3.934 1.00 56.72 84 GLY A C 1
ATOM 667 O O . GLY A 1 84 ? 19.345 -8.165 -2.842 1.00 56.72 84 GLY A O 1
ATOM 668 N N . PRO A 1 85 ? 18.573 -6.417 -3.973 1.00 65.94 85 PRO A N 1
ATOM 669 C CA . PRO A 1 85 ? 17.945 -5.798 -2.808 1.00 65.94 85 PRO A CA 1
ATOM 670 C C . PRO A 1 85 ? 16.750 -6.630 -2.308 1.00 65.94 85 PRO A C 1
ATOM 672 O O . PRO A 1 85 ? 15.962 -7.125 -3.108 1.00 65.94 85 PRO A O 1
ATOM 675 N N . THR A 1 86 ? 16.552 -6.744 -0.988 1.00 74.38 86 THR A N 1
ATOM 676 C CA . THR A 1 86 ? 15.520 -7.624 -0.388 1.00 74.38 86 THR A CA 1
ATOM 677 C C . THR A 1 86 ? 14.088 -7.328 -0.837 1.00 74.38 86 THR A C 1
ATOM 679 O O . THR A 1 86 ? 13.233 -8.204 -0.762 1.00 74.38 86 THR A O 1
ATOM 682 N N . HIS A 1 87 ? 13.807 -6.094 -1.260 1.00 80.12 87 HIS A N 1
ATOM 683 C CA . HIS A 1 87 ? 12.496 -5.701 -1.777 1.00 80.12 87 HIS A CA 1
ATOM 684 C C . HIS A 1 87 ? 12.248 -6.150 -3.219 1.00 80.12 87 HIS A C 1
ATOM 686 O O . HIS A 1 87 ? 11.090 -6.185 -3.614 1.00 80.12 87 HIS A O 1
ATOM 692 N N . MET A 1 88 ? 13.275 -6.539 -3.983 1.00 82.19 88 MET A N 1
ATOM 693 C CA . MET A 1 88 ? 13.073 -7.125 -5.317 1.00 82.19 88 MET A CA 1
ATOM 694 C C . MET A 1 88 ? 12.375 -8.480 -5.226 1.00 82.19 88 MET A C 1
ATOM 696 O O . MET A 1 88 ? 11.473 -8.754 -6.001 1.00 82.19 88 MET A O 1
ATOM 700 N N . ALA A 1 89 ? 12.678 -9.266 -4.189 1.00 85.38 89 ALA A N 1
ATOM 701 C CA . ALA A 1 89 ? 11.980 -10.519 -3.900 1.00 85.38 89 ALA A CA 1
ATOM 702 C C . ALA A 1 89 ? 10.514 -10.328 -3.451 1.00 85.38 89 ALA A C 1
ATOM 704 O O . ALA A 1 89 ? 9.822 -11.304 -3.172 1.00 85.38 89 ALA A O 1
ATOM 705 N N . TRP A 1 90 ? 10.050 -9.085 -3.277 1.00 88.88 90 TRP A N 1
ATOM 706 C CA . TRP A 1 90 ? 8.643 -8.790 -2.988 1.00 88.88 90 TRP A CA 1
ATOM 707 C C . TRP A 1 90 ? 7.847 -8.451 -4.248 1.00 88.88 90 TRP A C 1
ATOM 709 O O . TRP A 1 90 ? 6.622 -8.376 -4.155 1.00 88.88 90 TRP A O 1
ATOM 719 N N . LEU A 1 91 ? 8.513 -8.207 -5.381 1.00 89.19 91 LEU A N 1
ATOM 720 C CA . LEU A 1 91 ? 7.850 -8.012 -6.664 1.00 89.19 91 LEU A CA 1
ATOM 721 C C . LEU A 1 91 ? 7.291 -9.341 -7.168 1.00 89.19 91 LEU A C 1
ATOM 723 O O . LEU A 1 91 ? 7.814 -10.407 -6.852 1.00 89.19 91 LEU A O 1
ATOM 727 N N . HIS A 1 92 ? 6.218 -9.255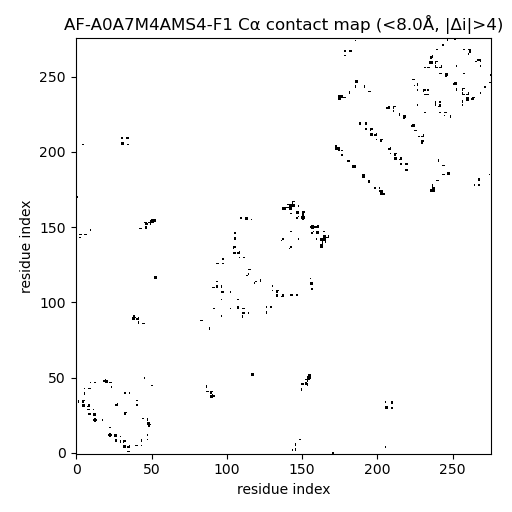 -7.948 1.00 90.12 92 HIS A N 1
ATOM 728 C CA . HIS A 1 92 ? 5.737 -10.395 -8.714 1.00 90.12 92 HIS A CA 1
ATOM 729 C C . HIS A 1 92 ? 6.732 -10.741 -9.822 1.00 90.12 92 HIS A C 1
ATOM 731 O O . HIS A 1 92 ? 7.416 -9.852 -10.341 1.00 90.12 92 HIS A O 1
ATOM 737 N N . ASP A 1 93 ? 6.802 -12.022 -10.176 1.00 88.50 93 ASP A N 1
ATOM 738 C CA . ASP A 1 93 ? 7.631 -12.475 -11.287 1.00 88.50 93 ASP A CA 1
ATOM 739 C C . ASP A 1 93 ? 7.070 -11.910 -12.603 1.00 88.50 93 ASP A C 1
ATOM 741 O O . ASP A 1 93 ? 5.847 -11.795 -12.747 1.00 88.50 93 ASP A O 1
ATOM 745 N N . PRO A 1 94 ? 7.916 -11.564 -13.589 1.00 88.12 94 PRO A N 1
ATOM 746 C CA . PRO A 1 94 ? 7.439 -10.972 -14.838 1.00 88.12 94 PRO A CA 1
ATOM 747 C C . PRO A 1 94 ? 6.361 -11.817 -15.525 1.00 88.12 94 PRO A C 1
ATOM 749 O O . PRO A 1 94 ? 5.359 -11.278 -15.984 1.00 88.12 94 PRO A O 1
ATOM 752 N N . GLN A 1 95 ? 6.514 -13.144 -15.509 1.00 87.44 95 GLN A N 1
ATOM 753 C CA . GLN A 1 95 ? 5.539 -14.062 -16.090 1.00 87.44 95 GLN A CA 1
ATOM 754 C C . GLN A 1 95 ? 4.170 -13.984 -15.396 1.00 87.44 95 GLN A C 1
ATOM 756 O O . GLN A 1 95 ? 3.155 -13.887 -16.073 1.00 87.44 95 GLN A O 1
ATOM 761 N N . THR A 1 96 ? 4.113 -13.926 -14.060 1.00 87.31 96 THR A N 1
ATOM 762 C CA . THR A 1 96 ? 2.826 -13.839 -13.343 1.00 87.31 96 THR A CA 1
ATOM 763 C C . THR A 1 96 ? 2.129 -12.502 -13.591 1.00 87.31 96 THR A C 1
ATOM 765 O O . THR A 1 96 ? 0.907 -12.425 -13.612 1.00 87.31 96 THR A O 1
ATOM 768 N N . VAL A 1 97 ? 2.907 -11.433 -13.790 1.00 86.69 97 VAL A N 1
ATOM 769 C CA . VAL A 1 97 ? 2.383 -10.098 -14.120 1.00 86.69 97 VAL A CA 1
ATOM 770 C C . VAL A 1 97 ? 1.782 -10.061 -15.526 1.00 86.69 97 VAL A C 1
ATOM 772 O O . VAL A 1 97 ? 0.801 -9.349 -15.743 1.00 86.69 97 VAL A O 1
ATOM 775 N N . VAL A 1 98 ? 2.373 -10.806 -16.466 1.00 85.62 98 VAL A N 1
ATOM 776 C CA . VAL A 1 98 ? 1.881 -10.955 -17.844 1.00 85.62 98 VAL A CA 1
ATOM 777 C C . VAL A 1 98 ? 0.643 -11.856 -17.895 1.00 85.62 98 VAL A C 1
ATOM 779 O O . VAL A 1 98 ? -0.296 -11.553 -18.627 1.00 85.62 98 VAL A O 1
ATOM 782 N N . ASP A 1 99 ? 0.624 -12.933 -17.107 1.00 81.81 99 ASP A N 1
ATOM 783 C CA . ASP A 1 99 ? -0.410 -13.969 -17.182 1.00 81.81 99 ASP A CA 1
ATO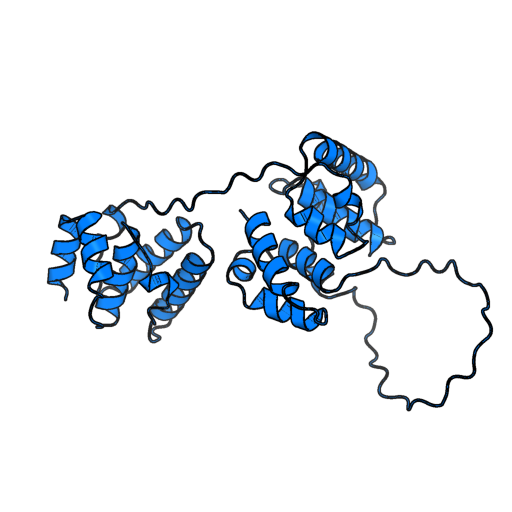M 784 C C . ASP A 1 99 ? -1.719 -13.610 -16.439 1.00 81.81 99 ASP A C 1
ATOM 786 O O . ASP A 1 99 ? -2.772 -14.152 -16.782 1.00 81.81 99 ASP A O 1
ATOM 790 N N . GLU A 1 100 ? -1.707 -12.708 -15.442 1.00 74.50 100 GLU A N 1
ATOM 791 C CA . GLU A 1 100 ? -2.862 -12.491 -14.548 1.00 74.50 100 GLU A CA 1
ATOM 792 C C . GLU A 1 100 ? -3.437 -11.059 -14.482 1.00 74.50 100 GLU A C 1
ATOM 794 O O . GLU A 1 100 ? -2.733 -10.051 -14.391 1.00 74.50 100 GLU A O 1
ATOM 799 N N . SER A 1 101 ? -4.777 -11.005 -14.394 1.00 54.91 101 SER A N 1
ATOM 800 C CA . SER A 1 101 ? -5.586 -9.905 -13.840 1.00 54.91 101 SER A CA 1
ATOM 801 C C . SER A 1 101 ? -5.963 -10.254 -12.388 1.00 54.91 101 SER A C 1
ATOM 803 O O . SER A 1 101 ? -6.424 -11.378 -12.173 1.00 54.91 101 SER A O 1
ATOM 805 N N . PRO A 1 102 ? -5.830 -9.346 -11.400 1.00 68.12 102 PRO A N 1
ATOM 806 C CA . PRO A 1 102 ? -6.533 -8.060 -11.421 1.00 68.12 102 PRO A CA 1
ATOM 807 C C . PRO A 1 102 ? -5.615 -6.846 -11.174 1.00 68.12 102 PRO A C 1
ATOM 809 O O . PRO A 1 102 ? -5.989 -5.904 -10.474 1.00 68.12 102 PRO A O 1
ATOM 812 N N . TYR A 1 103 ? -4.395 -6.865 -11.707 1.00 82.06 103 TYR A N 1
ATOM 813 C CA . TYR A 1 103 ? -3.450 -5.766 -11.524 1.00 82.06 103 TYR A CA 1
ATOM 814 C C . TYR A 1 103 ? -3.768 -4.549 -12.402 1.00 82.06 103 TYR A C 1
ATOM 816 O O . TYR A 1 103 ? -4.297 -4.683 -13.503 1.00 82.06 103 TYR A O 1
ATOM 824 N N . THR A 1 104 ? -3.416 -3.346 -11.934 1.00 87.19 104 THR A N 1
ATOM 825 C CA . THR A 1 104 ? -3.525 -2.139 -12.766 1.00 87.19 104 THR A CA 1
ATOM 826 C C . THR A 1 104 ? -2.446 -2.135 -13.847 1.00 87.19 104 THR A C 1
ATOM 828 O O . THR A 1 104 ? -1.317 -2.573 -13.615 1.00 87.19 104 THR A O 1
ATOM 831 N N . THR A 1 105 ? -2.764 -1.576 -15.013 1.00 89.69 105 THR A N 1
ATOM 832 C CA . THR A 1 105 ? -1.836 -1.458 -16.152 1.00 89.69 105 THR A CA 1
ATOM 833 C C . THR A 1 105 ? -0.544 -0.733 -15.765 1.00 89.69 105 THR A C 1
ATOM 835 O O . THR A 1 105 ? 0.554 -1.186 -16.089 1.00 89.69 105 THR A O 1
ATOM 838 N N . ALA A 1 106 ? -0.661 0.344 -14.981 1.00 91.06 106 ALA A N 1
ATOM 839 C CA . ALA A 1 106 ? 0.473 1.093 -14.447 1.00 91.06 106 ALA A CA 1
ATOM 840 C C . ALA A 1 106 ? 1.368 0.241 -13.528 1.00 91.06 106 ALA A C 1
ATOM 842 O O . ALA A 1 106 ? 2.591 0.306 -13.633 1.00 91.06 106 ALA A O 1
ATOM 843 N N . TYR A 1 107 ? 0.779 -0.587 -12.659 1.00 92.12 107 TYR A N 1
ATOM 844 C CA . TYR A 1 107 ? 1.538 -1.492 -11.796 1.00 92.12 107 TYR A CA 1
ATOM 845 C C . TYR A 1 107 ? 2.259 -2.584 -12.595 1.00 92.12 107 TYR A C 1
ATOM 847 O O . TYR A 1 107 ? 3.437 -2.855 -12.345 1.00 92.12 107 TYR A O 1
ATOM 855 N N . GLN A 1 108 ? 1.568 -3.198 -13.561 1.00 91.94 108 GLN A N 1
ATOM 856 C CA . GLN A 1 108 ? 2.154 -4.234 -14.411 1.00 91.94 108 GLN A CA 1
ATOM 857 C C . GLN A 1 108 ? 3.353 -3.674 -15.179 1.00 91.94 108 GLN A C 1
ATOM 859 O O . GLN A 1 108 ? 4.439 -4.253 -15.146 1.00 91.94 108 GLN A O 1
ATOM 864 N N . LEU A 1 109 ? 3.187 -2.493 -15.783 1.00 92.81 109 LEU A N 1
ATOM 865 C CA . LEU A 1 109 ? 4.265 -1.813 -16.489 1.00 92.81 109 LEU A CA 1
ATOM 866 C C . LEU A 1 109 ? 5.431 -1.494 -15.549 1.00 92.81 109 LEU A C 1
ATOM 868 O O . LEU A 1 109 ? 6.570 -1.809 -15.874 1.00 92.81 109 LEU A O 1
ATOM 872 N N . ALA A 1 110 ? 5.171 -0.912 -14.375 1.00 93.25 110 ALA A N 1
ATOM 873 C CA . ALA A 1 110 ? 6.224 -0.572 -13.421 1.00 93.25 110 ALA A CA 1
ATOM 874 C C . ALA A 1 110 ? 7.039 -1.805 -13.002 1.00 93.25 110 ALA A C 1
ATOM 876 O O . ALA A 1 110 ? 8.268 -1.754 -12.988 1.00 93.25 110 ALA A O 1
ATOM 877 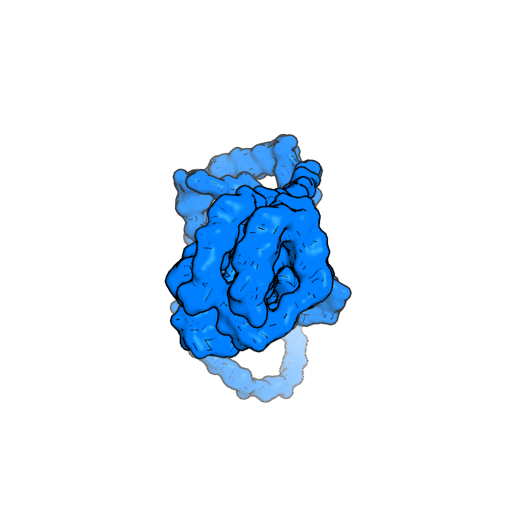N N . THR A 1 111 ? 6.362 -2.925 -12.741 1.00 92.44 111 THR A N 1
ATOM 878 C CA . THR A 1 111 ? 7.008 -4.179 -12.340 1.00 92.44 111 THR A CA 1
ATOM 879 C C . THR A 1 111 ? 7.903 -4.725 -13.454 1.00 92.44 111 THR A C 1
ATOM 881 O O . THR A 1 111 ? 9.058 -5.066 -13.199 1.00 92.44 111 THR A O 1
ATOM 884 N N . LEU A 1 112 ? 7.415 -4.737 -14.701 1.00 91.94 112 LEU A N 1
ATOM 885 C CA . LEU A 1 112 ? 8.202 -5.172 -15.859 1.00 91.94 112 LEU A CA 1
ATOM 886 C C . LEU A 1 112 ? 9.423 -4.275 -16.099 1.00 91.94 112 LEU A C 1
ATOM 888 O O . LEU A 1 112 ? 10.511 -4.785 -16.350 1.00 91.94 112 LEU A O 1
ATOM 892 N N . LEU A 1 113 ? 9.284 -2.952 -15.964 1.00 91.94 113 LEU A N 1
ATOM 893 C CA . LEU A 1 113 ? 10.405 -2.022 -16.147 1.00 91.94 113 LEU A CA 1
ATOM 894 C C . LEU A 1 113 ? 11.494 -2.173 -15.095 1.00 91.94 113 LEU A C 1
ATOM 896 O O . LEU A 1 113 ? 12.671 -2.017 -15.426 1.00 91.94 113 LEU A O 1
ATOM 900 N N . VAL A 1 114 ? 11.117 -2.464 -13.850 1.00 91.31 114 VAL A N 1
ATOM 901 C CA . VAL A 1 114 ? 12.086 -2.734 -12.786 1.00 91.31 114 VAL A CA 1
ATOM 902 C C . VAL A 1 114 ? 12.855 -4.015 -13.091 1.00 91.31 114 VAL A C 1
ATOM 904 O O . VAL A 1 114 ? 14.081 -3.983 -13.058 1.00 91.31 114 VAL A O 1
ATOM 907 N N . HIS A 1 115 ? 12.169 -5.108 -13.439 1.00 90.81 115 HIS A N 1
ATOM 908 C CA . HIS A 1 115 ? 12.827 -6.375 -13.786 1.00 90.81 115 HIS A CA 1
ATOM 909 C C . HIS A 1 115 ? 13.741 -6.235 -15.003 1.00 90.81 115 HIS A C 1
ATOM 911 O O . HIS A 1 115 ? 14.896 -6.638 -14.940 1.00 90.81 115 HIS A O 1
ATOM 917 N N . LYS A 1 116 ? 13.286 -5.557 -16.061 1.00 89.38 116 LYS A N 1
ATOM 918 C CA . LYS A 1 116 ? 14.086 -5.316 -17.270 1.00 89.38 116 LYS A CA 1
ATOM 919 C C . LYS A 1 116 ? 15.400 -4.582 -16.994 1.00 89.38 116 LYS A C 1
ATOM 921 O O . LYS A 1 116 ? 16.402 -4.851 -17.644 1.00 89.38 116 LYS A O 1
ATOM 926 N N . GLN A 1 117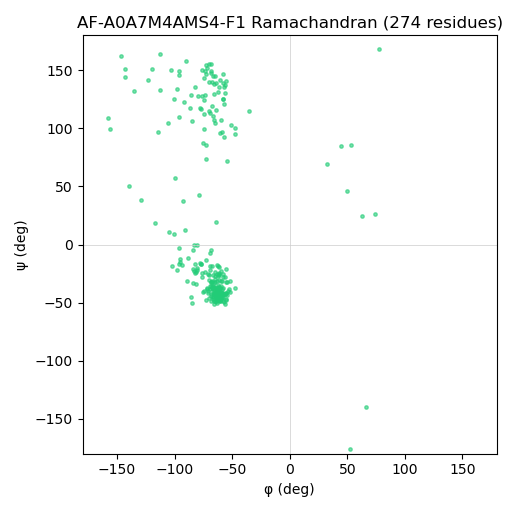 ? 15.393 -3.634 -16.056 1.00 87.81 117 GLN A N 1
ATOM 927 C CA . GLN A 1 117 ? 16.571 -2.822 -15.734 1.00 87.81 117 GLN A CA 1
ATOM 928 C C . GLN A 1 117 ? 17.461 -3.443 -14.653 1.00 87.81 117 GLN A C 1
ATOM 930 O O . GLN A 1 117 ? 18.665 -3.214 -14.656 1.00 87.81 117 GLN A O 1
ATOM 935 N N . MET A 1 118 ? 16.886 -4.192 -13.710 1.00 84.69 118 MET A N 1
ATOM 936 C CA . MET A 1 118 ? 17.598 -4.697 -12.528 1.00 84.69 118 MET A CA 1
ATOM 937 C C . MET A 1 118 ? 17.992 -6.171 -12.632 1.00 84.69 118 MET A C 1
ATOM 939 O O . MET A 1 118 ? 18.859 -6.607 -11.876 1.00 84.69 118 MET A O 1
ATOM 943 N N . ASP A 1 119 ? 17.358 -6.922 -13.531 1.00 83.94 119 ASP A N 1
ATOM 944 C CA . ASP A 1 119 ? 17.574 -8.353 -13.748 1.00 83.94 119 ASP A CA 1
ATOM 945 C C . ASP A 1 119 ? 17.568 -8.689 -15.251 1.00 83.94 119 ASP A C 1
ATOM 947 O O . ASP A 1 119 ? 16.852 -9.570 -15.725 1.00 83.94 119 ASP A O 1
ATOM 951 N N . ALA A 1 120 ? 18.360 -7.931 -16.018 1.00 82.62 120 ALA A N 1
ATOM 952 C CA . ALA A 1 120 ? 18.435 -8.051 -17.474 1.00 82.62 120 ALA A CA 1
ATOM 953 C C . ALA A 1 120 ? 18.855 -9.459 -17.942 1.00 82.62 120 ALA A C 1
ATOM 955 O O . ALA A 1 120 ? 18.390 -9.913 -18.984 1.00 82.62 120 ALA A O 1
ATOM 956 N N . ASP A 1 121 ? 19.674 -10.168 -17.157 1.00 83.38 121 ASP A N 1
ATOM 957 C CA . ASP A 1 121 ? 20.145 -11.525 -17.471 1.00 83.38 121 ASP A CA 1
ATOM 958 C C . ASP A 1 121 ? 19.011 -12.567 -17.491 1.00 83.38 121 ASP A C 1
ATOM 960 O O . ASP A 1 121 ? 19.112 -13.575 -18.189 1.00 83.38 121 ASP A O 1
ATOM 964 N N . ASN A 1 122 ? 17.935 -12.333 -16.730 1.00 85.00 122 ASN A N 1
ATOM 965 C CA . ASN A 1 122 ? 16.770 -13.220 -16.644 1.00 85.00 122 ASN A CA 1
ATOM 966 C C . ASN A 1 122 ? 15.557 -12.677 -17.421 1.00 85.00 122 ASN A C 1
ATOM 968 O O . ASN A 1 122 ? 14.443 -13.183 -17.264 1.00 85.00 122 ASN A O 1
ATOM 972 N N . TRP A 1 123 ? 15.747 -11.639 -18.240 1.00 89.31 123 TRP A N 1
ATOM 973 C CA . TRP A 1 123 ? 14.679 -11.052 -19.042 1.00 89.31 123 TRP A CA 1
ATOM 974 C C . TRP A 1 123 ? 14.337 -11.925 -20.256 1.00 89.31 123 TRP A C 1
ATOM 976 O O . TRP A 1 123 ? 15.209 -12.243 -21.064 1.00 89.31 123 TRP A O 1
ATOM 986 N N . ASP A 1 124 ? 13.056 -12.258 -20.428 1.00 90.06 124 ASP A N 1
ATOM 987 C CA . ASP A 1 124 ? 12.559 -12.925 -21.633 1.00 90.06 124 ASP A CA 1
ATOM 988 C C . ASP A 1 124 ? 12.084 -11.889 -22.666 1.00 90.06 124 ASP A C 1
ATOM 990 O O . ASP A 1 124 ? 11.181 -11.083 -22.418 1.00 90.06 124 ASP A O 1
ATOM 994 N N . GLU A 1 125 ? 12.662 -11.926 -23.869 1.00 90.12 125 GLU A N 1
ATOM 995 C CA . GLU A 1 125 ? 12.260 -11.058 -24.979 1.00 90.12 125 GLU A CA 1
ATOM 996 C C . GLU A 1 125 ? 10.788 -11.240 -25.383 1.00 90.12 125 GLU A C 1
ATOM 998 O O . GLU A 1 125 ? 10.187 -10.305 -25.926 1.00 90.12 125 GLU A O 1
ATOM 1003 N N . ALA A 1 126 ? 10.180 -12.391 -25.071 1.00 90.44 126 ALA A N 1
ATOM 1004 C CA . ALA A 1 126 ? 8.757 -12.647 -25.272 1.00 90.44 126 ALA A CA 1
ATOM 1005 C C . ALA A 1 126 ? 7.850 -11.705 -24.459 1.00 90.44 126 ALA A C 1
ATOM 1007 O O . ALA A 1 126 ? 6.680 -11.541 -24.808 1.00 90.44 126 ALA A O 1
ATOM 1008 N N . TRP A 1 127 ? 8.366 -11.040 -23.418 1.00 91.00 127 TRP A N 1
ATOM 1009 C CA . TRP A 1 127 ? 7.617 -10.047 -22.640 1.00 91.00 127 TRP A CA 1
ATOM 1010 C C . TRP A 1 127 ? 7.597 -8.652 -23.285 1.00 91.00 127 TRP A C 1
ATOM 1012 O O . TRP A 1 127 ? 6.729 -7.842 -22.954 1.00 91.00 127 TRP A O 1
ATOM 1022 N N . ASN A 1 128 ? 8.487 -8.362 -24.246 1.00 90.69 128 ASN A N 1
ATOM 1023 C CA . ASN A 1 128 ? 8.569 -7.046 -24.899 1.00 90.69 128 ASN A CA 1
ATOM 1024 C C . ASN A 1 128 ? 7.253 -6.605 -25.586 1.00 90.69 128 ASN A C 1
ATOM 1026 O O . ASN A 1 128 ? 6.884 -5.435 -25.455 1.00 90.69 128 ASN A O 1
ATOM 1030 N N . PRO A 1 129 ? 6.503 -7.472 -26.303 1.00 91.56 129 PRO A N 1
ATOM 1031 C CA . PRO A 1 129 ? 5.219 -7.084 -26.888 1.00 91.56 129 PRO A CA 1
ATOM 1032 C C . PRO A 1 129 ? 4.182 -6.681 -25.833 1.00 91.56 129 PRO A C 1
ATOM 1034 O O . PRO A 1 129 ? 3.468 -5.698 -26.024 1.00 91.56 129 PRO A O 1
ATOM 1037 N N . HIS A 1 130 ? 4.127 -7.400 -24.706 1.00 89.62 130 HIS A N 1
ATOM 1038 C CA . HIS A 1 130 ? 3.214 -7.087 -23.605 1.00 89.62 130 HIS A CA 1
ATOM 1039 C C . HIS A 1 130 ? 3.604 -5.777 -22.908 1.00 89.62 130 HIS A C 1
ATOM 1041 O O . HIS A 1 130 ? 2.753 -4.929 -22.650 1.00 89.62 130 HIS A O 1
ATOM 1047 N N . GLU A 1 131 ? 4.902 -5.560 -22.673 1.00 92.06 131 GLU A N 1
ATOM 1048 C CA . GLU A 1 131 ? 5.430 -4.287 -22.172 1.00 92.06 131 GLU A CA 1
ATOM 1049 C C . GLU A 1 131 ? 5.007 -3.114 -23.073 1.00 92.06 131 GLU A C 1
ATOM 1051 O O . GLU A 1 131 ? 4.509 -2.103 -22.577 1.00 92.06 131 GLU A O 1
ATOM 1056 N N . ASN A 1 132 ? 5.156 -3.248 -24.394 1.00 92.44 132 ASN A N 1
ATOM 1057 C CA . ASN A 1 132 ? 4.776 -2.202 -25.347 1.00 92.44 132 ASN A CA 1
ATOM 1058 C C . ASN A 1 132 ? 3.267 -1.925 -25.340 1.00 92.44 132 ASN A C 1
ATOM 1060 O O . ASN A 1 132 ? 2.866 -0.763 -25.306 1.00 92.44 132 ASN A O 1
ATOM 1064 N N . LEU A 1 133 ? 2.436 -2.966 -25.276 1.00 91.44 133 LEU A N 1
ATOM 1065 C CA . LEU A 1 133 ? 0.985 -2.814 -25.155 1.00 91.44 133 LEU A CA 1
ATOM 1066 C C . LEU A 1 133 ? 0.596 -2.042 -23.882 1.00 91.44 133 LEU A C 1
ATOM 1068 O O . LEU A 1 133 ? -0.244 -1.138 -23.918 1.00 91.44 133 LEU A O 1
ATOM 1072 N N . LEU A 1 134 ? 1.235 -2.353 -22.751 1.00 91.44 134 LEU A N 1
ATOM 1073 C CA . LEU A 1 134 ? 1.004 -1.644 -21.491 1.00 91.44 134 LEU A CA 1
ATOM 1074 C C . LEU A 1 134 ? 1.435 -0.176 -21.572 1.00 91.44 134 LEU A C 1
ATOM 1076 O O . LEU A 1 134 ? 0.749 0.691 -21.027 1.00 91.44 134 LEU A O 1
ATOM 1080 N N . ARG A 1 135 ? 2.536 0.125 -22.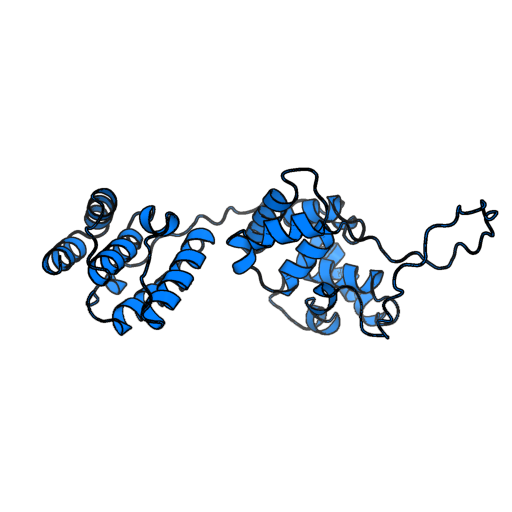273 1.00 93.38 135 ARG A N 1
ATOM 1081 C CA . ARG A 1 135 ? 2.976 1.508 -22.524 1.00 93.38 135 ARG A CA 1
ATOM 1082 C C . ARG A 1 135 ? 1.947 2.290 -23.321 1.00 93.38 135 ARG A C 1
ATOM 1084 O O . ARG A 1 135 ? 1.615 3.405 -22.932 1.00 93.38 135 ARG A O 1
ATOM 1091 N N . GLU A 1 136 ? 1.443 1.718 -24.408 1.00 92.12 136 GLU A N 1
ATOM 1092 C CA . GLU A 1 136 ? 0.409 2.347 -25.234 1.00 92.12 136 GLU A CA 1
ATOM 1093 C C . GLU A 1 136 ? -0.869 2.591 -24.426 1.00 92.12 136 GLU A C 1
ATOM 1095 O O . GLU A 1 136 ? -1.421 3.690 -24.453 1.00 92.12 136 GLU A O 1
ATOM 1100 N N . THR A 1 137 ? -1.278 1.614 -23.615 1.00 89.38 137 THR A N 1
ATOM 1101 C CA . THR A 1 137 ? -2.448 1.743 -22.737 1.00 89.38 137 THR A CA 1
ATOM 1102 C C . THR A 1 137 ? -2.255 2.864 -21.711 1.00 89.38 137 THR A C 1
ATOM 1104 O O . THR A 1 137 ? -3.110 3.738 -21.581 1.00 89.38 137 THR A O 1
ATOM 1107 N N . CYS A 1 138 ? -1.090 2.927 -21.054 1.00 91.00 138 CYS A N 1
ATOM 1108 C CA . CYS A 1 138 ? -0.750 4.003 -20.116 1.00 91.00 138 CYS A CA 1
ATOM 1109 C C . CYS A 1 138 ? -0.679 5.385 -20.793 1.00 91.00 138 CYS A C 1
ATOM 1111 O O . CYS A 1 138 ? -0.994 6.389 -20.154 1.00 91.00 138 CYS A O 1
ATOM 1113 N N . MET A 1 139 ? -0.290 5.464 -22.073 1.00 91.44 139 MET A N 1
ATOM 1114 C CA . MET A 1 139 ? -0.313 6.715 -22.846 1.00 91.44 139 MET A CA 1
ATOM 1115 C C . MET A 1 139 ? -1.736 7.202 -23.134 1.00 91.44 139 MET A C 1
ATOM 1117 O O . MET A 1 139 ? -1.959 8.411 -23.166 1.00 91.44 139 MET A O 1
ATOM 1121 N N . VAL A 1 140 ? -2.685 6.290 -23.364 1.00 89.31 140 VAL A N 1
ATOM 1122 C CA . VAL A 1 140 ? -4.072 6.631 -23.721 1.00 89.31 140 VAL A CA 1
ATOM 1123 C C . VAL A 1 140 ? -4.922 6.904 -22.481 1.00 89.31 140 VAL A C 1
ATOM 1125 O O . VAL A 1 140 ? -5.596 7.931 -22.410 1.00 89.31 140 VAL A O 1
ATOM 1128 N N . GLU A 1 141 ? -4.893 6.003 -21.500 1.00 86.38 141 GLU A N 1
ATOM 1129 C CA . GLU A 1 141 ? -5.736 6.076 -20.297 1.00 86.38 141 GLU A CA 1
ATOM 1130 C C . GLU A 1 141 ? -5.157 7.017 -19.231 1.00 86.38 141 GLU A C 1
ATOM 1132 O O . GLU A 1 141 ? -5.885 7.584 -18.409 1.00 86.38 141 GLU A O 1
ATOM 1137 N N . GLY A 1 142 ? -3.840 7.221 -19.277 1.00 88.12 142 GLY A N 1
ATOM 1138 C CA . GLY A 1 142 ? -3.086 7.909 -18.245 1.00 88.12 142 GLY A CA 1
ATOM 1139 C C . GLY A 1 142 ? -2.827 7.044 -17.016 1.00 88.12 142 GLY A C 1
ATOM 1140 O O . GLY A 1 142 ? -3.393 5.971 -16.826 1.00 88.12 142 GLY A O 1
ATOM 1141 N N . VAL A 1 143 ? -1.945 7.533 -16.151 1.00 91.25 143 VAL A N 1
ATOM 1142 C CA . VAL A 1 143 ? -1.506 6.837 -14.937 1.00 91.25 143 VAL A CA 1
ATOM 1143 C C . VAL A 1 143 ? -1.848 7.647 -13.695 1.00 91.25 143 VAL A C 1
ATOM 1145 O O . VAL A 1 143 ? -1.906 8.882 -13.722 1.00 91.25 143 VAL A O 1
ATOM 1148 N N . HIS A 1 144 ? -2.064 6.965 -12.570 1.00 90.75 144 HIS A N 1
ATOM 1149 C CA . HIS A 1 144 ? -2.300 7.645 -11.300 1.00 90.75 144 HIS A CA 1
ATOM 1150 C C . HIS A 1 144 ? -1.111 8.567 -10.943 1.00 90.75 144 HIS A C 1
ATOM 1152 O O . HIS A 1 144 ? 0.045 8.155 -11.085 1.00 90.75 144 HIS A O 1
ATOM 1158 N N . PRO A 1 145 ? -1.338 9.792 -10.419 1.00 90.50 145 PRO A N 1
ATOM 1159 C CA . PRO A 1 145 ? -0.279 10.756 -10.084 1.00 90.50 145 PRO A CA 1
ATOM 1160 C C . PRO A 1 145 ? 0.811 10.235 -9.135 1.00 90.50 145 PRO A C 1
ATOM 1162 O O . PRO A 1 145 ? 1.923 10.768 -9.100 1.00 90.50 145 PRO A O 1
ATOM 1165 N N . VAL A 1 146 ? 0.513 9.186 -8.368 1.00 92.44 146 VAL A N 1
ATOM 1166 C CA . VAL A 1 146 ? 1.501 8.513 -7.514 1.00 92.44 146 VAL A CA 1
ATOM 1167 C C . VAL A 1 146 ? 2.662 7.941 -8.328 1.00 92.44 146 VAL A C 1
ATOM 1169 O O . VAL A 1 146 ? 3.808 8.056 -7.904 1.00 92.44 146 VAL A O 1
ATOM 1172 N N . TRP A 1 147 ? 2.397 7.414 -9.526 1.00 93.75 147 TRP A N 1
ATOM 1173 C CA . TRP A 1 147 ? 3.426 6.855 -10.399 1.00 93.75 147 TRP A CA 1
ATOM 1174 C C . TRP A 1 147 ? 4.331 7.935 -10.987 1.00 93.75 147 TRP A C 1
ATOM 1176 O O . TRP A 1 147 ? 5.528 7.706 -11.130 1.00 93.75 147 TRP A O 1
ATOM 1186 N N . HIS A 1 148 ? 3.809 9.147 -11.209 1.00 92.00 148 HIS A N 1
ATOM 1187 C CA . HIS A 1 148 ? 4.659 10.305 -11.499 1.00 92.00 148 HIS A CA 1
ATOM 1188 C C . HIS A 1 148 ? 5.566 10.626 -10.318 1.00 92.00 148 HIS A C 1
ATOM 1190 O O . HIS A 1 148 ? 6.766 10.779 -10.500 1.00 92.00 148 HIS A O 1
ATOM 1196 N N . THR A 1 149 ? 5.013 10.682 -9.101 1.00 91.44 149 THR A N 1
ATOM 1197 C CA . THR A 1 149 ? 5.826 10.919 -7.898 1.00 91.44 149 THR A CA 1
ATOM 1198 C C . THR A 1 149 ? 6.941 9.882 -7.790 1.00 91.44 149 THR A C 1
ATOM 1200 O O . THR A 1 149 ? 8.070 10.242 -7.493 1.00 91.44 149 THR A O 1
ATOM 1203 N N . ILE A 1 150 ? 6.657 8.609 -8.070 1.00 92.31 150 ILE A N 1
ATOM 1204 C CA . ILE A 1 150 ? 7.668 7.546 -8.086 1.00 92.31 150 ILE A CA 1
ATOM 1205 C C . ILE A 1 150 ? 8.714 7.793 -9.182 1.00 92.31 150 ILE A C 1
ATOM 1207 O O . ILE A 1 150 ? 9.905 7.769 -8.878 1.00 92.31 150 ILE A O 1
ATOM 1211 N N . GLY A 1 151 ? 8.294 8.095 -10.413 1.00 90.75 151 GLY A N 1
ATOM 1212 C CA . GLY A 1 151 ? 9.197 8.394 -11.529 1.00 90.75 151 GLY A CA 1
ATOM 1213 C C . GLY A 1 151 ? 10.074 9.633 -11.315 1.00 90.75 151 GLY A C 1
ATOM 1214 O O . GLY A 1 151 ? 11.192 9.683 -11.811 1.00 90.75 151 GLY A O 1
ATOM 1215 N N . GLU A 1 152 ? 9.630 10.611 -10.517 1.00 90.69 152 GLU A N 1
ATOM 1216 C CA . GLU A 1 152 ? 10.469 11.745 -10.098 1.00 90.69 152 GLU A CA 1
ATOM 1217 C C . GLU A 1 152 ? 11.568 11.340 -9.106 1.00 90.69 152 GLU A C 1
ATOM 1219 O O . GLU A 1 152 ? 12.556 12.060 -8.966 1.00 90.69 152 GLU A O 1
ATOM 1224 N N . LYS A 1 153 ? 11.373 10.253 -8.345 1.00 91.00 153 LYS A N 1
ATOM 1225 C CA . LYS A 1 153 ? 12.304 9.829 -7.284 1.00 91.00 153 LYS A CA 1
ATOM 1226 C C . LYS A 1 153 ? 13.262 8.734 -7.716 1.00 91.00 153 LYS A C 1
ATOM 1228 O O . LYS A 1 153 ? 14.296 8.585 -7.082 1.00 91.00 153 LYS A O 1
ATOM 1233 N N . THR A 1 154 ? 12.947 7.961 -8.748 1.00 89.38 154 THR A N 1
ATOM 1234 C CA . THR A 1 154 ? 13.846 6.919 -9.251 1.00 89.38 154 THR A CA 1
ATOM 1235 C C . THR A 1 154 ? 13.910 6.949 -10.776 1.00 89.38 154 THR A C 1
ATOM 1237 O O . THR A 1 154 ? 12.861 6.947 -11.427 1.00 89.38 154 THR A O 1
ATOM 1240 N N . PRO A 1 155 ? 15.119 6.923 -11.370 1.00 87.75 155 PRO A N 1
ATOM 1241 C CA . PRO A 1 155 ? 15.266 6.834 -12.820 1.00 87.75 155 PRO A CA 1
ATOM 1242 C C . PRO A 1 155 ? 14.673 5.542 -13.396 1.00 87.75 155 PRO A C 1
ATOM 1244 O O . PRO A 1 155 ? 14.211 5.569 -14.534 1.00 87.75 155 PRO A O 1
ATOM 1247 N N . LEU A 1 156 ? 14.580 4.457 -12.608 1.00 88.25 156 LEU A N 1
ATOM 1248 C CA . LEU A 1 156 ? 14.007 3.178 -13.055 1.00 88.25 156 LEU A CA 1
ATOM 1249 C C . LEU A 1 156 ? 12.582 3.325 -13.599 1.00 88.25 156 LEU A C 1
ATOM 1251 O O . LEU A 1 156 ? 12.170 2.601 -14.503 1.00 88.25 156 LEU A O 1
ATOM 1255 N N . LEU A 1 157 ? 11.826 4.276 -13.051 1.00 91.56 157 LEU A N 1
ATOM 1256 C CA . LEU A 1 157 ? 10.442 4.543 -13.429 1.00 91.56 157 LEU A CA 1
ATOM 1257 C C . LEU A 1 157 ? 10.276 5.950 -14.015 1.00 91.56 157 LEU A C 1
ATOM 1259 O O . LEU A 1 157 ? 9.156 6.447 -14.110 1.00 91.56 157 LEU A O 1
ATOM 1263 N N . GLY A 1 158 ? 11.365 6.586 -14.460 1.00 88.62 158 GLY A N 1
ATOM 1264 C CA . GLY A 1 158 ? 11.351 7.948 -15.005 1.00 88.62 158 GLY A CA 1
ATOM 1265 C C . GLY A 1 158 ? 10.428 8.115 -16.217 1.00 88.62 158 GLY A C 1
ATOM 1266 O O . GLY A 1 158 ? 9.833 9.174 -16.408 1.00 88.62 158 GLY A O 1
ATOM 1267 N N . GLN A 1 159 ? 10.207 7.048 -16.990 1.00 90.00 159 GLN A N 1
ATOM 1268 C CA . GLN A 1 159 ? 9.263 7.061 -18.109 1.00 90.00 159 GLN A CA 1
ATOM 1269 C C . GLN A 1 159 ? 7.816 7.340 -17.688 1.00 90.00 159 GLN A C 1
ATOM 1271 O O . GLN A 1 159 ? 7.050 7.875 -18.489 1.00 90.00 159 GLN A O 1
ATOM 1276 N N . PHE A 1 160 ? 7.440 7.063 -16.435 1.00 91.69 160 PHE A N 1
ATOM 1277 C CA . PHE A 1 160 ? 6.101 7.394 -15.949 1.00 91.69 160 PHE A CA 1
ATOM 1278 C C . PHE A 1 160 ? 5.802 8.894 -15.983 1.00 91.69 160 PHE A C 1
ATOM 1280 O O . PHE A 1 160 ? 4.638 9.278 -16.009 1.00 91.69 160 PHE A O 1
ATOM 1287 N N . LEU A 1 161 ? 6.829 9.745 -16.051 1.00 89.81 161 LEU A N 1
ATOM 1288 C CA . LEU A 1 161 ? 6.667 11.189 -16.207 1.00 89.81 161 LEU A CA 1
ATOM 1289 C C . LEU A 1 161 ? 6.135 11.599 -17.585 1.00 89.81 161 LEU A C 1
ATOM 1291 O O . LEU A 1 161 ? 5.585 12.692 -17.703 1.00 89.81 161 LEU A O 1
ATOM 1295 N N . ALA A 1 162 ? 6.289 10.744 -18.600 1.00 90.00 162 ALA A N 1
ATOM 1296 C CA . ALA A 1 162 ? 5.821 10.998 -19.960 1.00 90.00 162 ALA A CA 1
ATOM 1297 C C . ALA A 1 162 ? 4.341 10.632 -20.170 1.00 90.00 162 ALA A C 1
ATOM 1299 O O . ALA A 1 162 ? 3.718 11.147 -21.099 1.00 90.00 162 ALA A O 1
ATOM 1300 N N . PHE A 1 163 ? 3.770 9.770 -19.321 1.00 92.38 163 PHE A N 1
ATOM 1301 C CA . PHE A 1 163 ? 2.356 9.401 -19.407 1.00 92.38 163 PHE A CA 1
ATOM 1302 C C . PHE A 1 163 ? 1.457 10.552 -18.919 1.00 92.38 163 PHE A C 1
ATOM 1304 O O . PHE A 1 163 ? 1.859 11.334 -18.055 1.00 92.38 163 PHE A O 1
ATOM 1311 N N . PRO A 1 164 ? 0.230 10.702 -19.445 1.00 91.50 164 PRO A N 1
ATOM 1312 C CA . PRO A 1 164 ? -0.709 11.680 -18.912 1.00 91.50 164 PRO A CA 1
ATOM 1313 C C . PRO A 1 164 ? -1.179 11.286 -17.502 1.00 91.50 164 PRO A C 1
ATOM 1315 O O . PRO A 1 164 ? -1.330 10.110 -17.182 1.00 91.50 164 PRO A O 1
ATOM 1318 N N . LYS A 1 165 ? -1.461 12.277 -16.648 1.00 89.06 165 LYS A N 1
ATOM 1319 C CA . LYS A 1 165 ? -2.016 12.041 -15.304 1.00 89.06 165 LYS A CA 1
ATOM 1320 C C . LYS A 1 165 ? -3.506 11.713 -15.401 1.00 89.06 165 LYS A C 1
ATOM 1322 O O . LYS A 1 165 ? -4.296 12.575 -15.790 1.00 89.06 165 LYS A O 1
ATOM 1327 N N . ALA A 1 166 ? -3.896 10.510 -14.993 1.00 84.88 166 ALA A N 1
ATOM 1328 C CA . ALA A 1 166 ? -5.300 10.131 -14.879 1.00 84.88 166 ALA A CA 1
ATOM 1329 C C . ALA A 1 166 ? -6.004 10.965 -13.790 1.00 84.88 166 ALA A C 1
ATOM 1331 O O . ALA A 1 166 ? -5.416 11.306 -12.756 1.00 84.88 166 ALA A O 1
ATOM 1332 N N . LYS A 1 167 ? -7.284 11.299 -14.006 1.00 71.31 167 LYS A N 1
ATOM 1333 C CA . LYS A 1 167 ? -8.100 11.981 -12.989 1.00 71.31 167 LYS A CA 1
ATOM 1334 C C . LYS A 1 167 ? -8.394 11.005 -11.853 1.00 71.31 167 LYS A C 1
ATOM 1336 O O . LYS A 1 167 ? -9.104 10.024 -12.047 1.00 71.31 167 LYS A O 1
ATOM 1341 N N . THR A 1 168 ? -7.882 11.292 -10.661 1.00 65.19 168 THR A N 1
ATOM 1342 C CA . THR A 1 168 ? -8.152 10.474 -9.480 1.00 65.19 168 THR A CA 1
ATOM 1343 C C . THR A 1 168 ? -9.569 10.741 -8.983 1.00 65.19 168 THR A C 1
ATOM 1345 O O . THR A 1 168 ? -9.890 11.834 -8.513 1.00 65.19 168 THR A O 1
ATOM 1348 N N . ALA A 1 169 ? -10.447 9.743 -9.090 1.00 52.16 169 ALA A N 1
ATOM 1349 C CA . ALA A 1 169 ? -11.688 9.758 -8.332 1.00 52.16 169 ALA A CA 1
ATOM 1350 C C . ALA A 1 169 ? -11.302 9.631 -6.855 1.00 52.16 169 ALA A C 1
ATOM 1352 O O . ALA A 1 169 ? -10.789 8.595 -6.428 1.00 52.16 169 ALA A O 1
ATOM 1353 N N . LYS A 1 170 ? -11.483 10.704 -6.077 1.00 46.62 170 LYS A N 1
ATOM 1354 C CA . LYS A 1 170 ? -11.415 10.611 -4.618 1.00 46.62 170 LYS A CA 1
ATOM 1355 C C . LYS A 1 170 ? -12.491 9.614 -4.211 1.00 46.62 170 LYS A C 1
ATOM 1357 O O . LYS A 1 170 ? -13.672 9.918 -4.334 1.00 46.62 170 LYS A O 1
ATOM 1362 N N . VAL A 1 171 ? -12.082 8.418 -3.802 1.00 46.59 171 VAL A N 1
ATOM 1363 C CA . VAL A 1 171 ? -12.999 7.454 -3.202 1.00 46.59 171 VAL A CA 1
ATOM 1364 C C . VAL A 1 171 ? -13.458 8.100 -1.905 1.00 46.59 171 VAL A C 1
ATOM 1366 O O . VAL A 1 171 ? -12.676 8.230 -0.964 1.00 46.59 171 VAL A O 1
ATOM 1369 N N . GLU A 1 172 ? -14.686 8.610 -1.897 1.00 41.16 172 GLU A N 1
ATOM 1370 C CA . GLU A 1 172 ? -15.323 9.057 -0.668 1.00 41.16 172 GLU A CA 1
ATOM 1371 C C . GLU A 1 172 ? -15.312 7.873 0.298 1.00 41.16 172 GLU A C 1
ATOM 1373 O O . GLU A 1 172 ? -15.643 6.745 -0.079 1.00 41.16 172 GLU A O 1
ATOM 1378 N N . ALA A 1 173 ? -14.854 8.110 1.527 1.00 46.06 173 ALA A N 1
ATOM 1379 C CA . ALA A 1 173 ? -14.933 7.123 2.586 1.00 46.06 173 ALA A CA 1
ATOM 1380 C C . ALA A 1 173 ? -16.420 6.816 2.802 1.00 46.06 173 ALA A C 1
ATOM 1382 O O . ALA A 1 173 ? -17.134 7.578 3.447 1.00 46.06 173 ALA A O 1
ATOM 1383 N N . SER A 1 174 ? -16.922 5.751 2.180 1.00 43.75 174 SER A N 1
ATOM 1384 C CA . SER A 1 174 ? -18.294 5.300 2.375 1.00 43.75 174 SER A CA 1
ATOM 1385 C C . SER A 1 174 ? -18.383 4.668 3.762 1.00 43.75 174 SER A C 1
ATOM 1387 O O . SER A 1 174 ? -18.196 3.466 3.935 1.00 43.75 174 SER A O 1
ATOM 1389 N N . THR A 1 175 ? -18.612 5.508 4.762 1.00 52.25 175 THR A N 1
ATOM 1390 C CA . THR A 1 175 ? -18.686 5.159 6.185 1.00 52.25 175 THR A CA 1
ATOM 1391 C C . THR A 1 175 ? -20.128 4.855 6.603 1.00 52.25 175 THR A C 1
ATOM 1393 O O . THR A 1 175 ? -20.563 5.254 7.677 1.00 52.25 175 THR A O 1
ATOM 1396 N N . VAL A 1 176 ? -20.915 4.209 5.737 1.00 53.94 176 VAL A N 1
ATOM 1397 C CA . VAL A 1 176 ? -22.317 3.878 6.033 1.00 53.94 176 VAL A CA 1
ATOM 1398 C C . VAL A 1 176 ? -22.449 2.366 6.101 1.00 53.94 176 VAL A C 1
ATOM 1400 O O . VAL A 1 176 ? -22.558 1.692 5.080 1.00 53.94 176 VAL A O 1
ATOM 1403 N N . MET A 1 177 ? -22.407 1.833 7.320 1.00 61.56 177 MET A N 1
ATOM 1404 C CA . MET A 1 177 ? -22.821 0.457 7.597 1.00 61.56 177 MET A CA 1
ATOM 1405 C C . MET A 1 177 ? -24.261 0.437 8.087 1.00 61.56 177 MET A C 1
ATOM 1407 O O . MET A 1 177 ? -24.684 1.363 8.781 1.00 61.56 177 MET A O 1
ATOM 1411 N N . ASN A 1 178 ? -24.992 -0.621 7.737 1.00 66.88 178 ASN A N 1
ATOM 1412 C CA . ASN A 1 178 ? -26.325 -0.861 8.277 1.00 66.88 178 ASN A CA 1
ATOM 1413 C C . ASN A 1 178 ? -26.238 -1.108 9.796 1.00 66.88 178 ASN A C 1
ATOM 1415 O O . ASN A 1 178 ? -25.318 -1.792 10.251 1.00 66.88 178 ASN A O 1
ATOM 1419 N N . THR A 1 179 ? -27.163 -0.549 10.573 1.00 69.44 179 THR A N 1
ATOM 1420 C CA . THR A 1 179 ? -27.134 -0.615 12.041 1.00 69.44 179 THR A CA 1
ATOM 1421 C C . THR A 1 179 ? -27.582 -1.967 12.593 1.00 69.44 179 THR A C 1
ATOM 1423 O O . THR A 1 179 ? -27.195 -2.325 13.704 1.00 69.44 179 THR A O 1
ATOM 1426 N N . ASP A 1 180 ? -28.253 -2.783 11.774 1.00 72.62 180 ASP A N 1
ATOM 1427 C CA . ASP A 1 180 ? -28.656 -4.159 12.099 1.00 72.62 180 ASP A CA 1
ATOM 1428 C C . ASP A 1 180 ? -27.496 -5.032 12.614 1.00 72.62 180 ASP A C 1
ATOM 1430 O O . ASP A 1 180 ? -27.687 -5.909 13.453 1.00 72.62 180 ASP A O 1
ATOM 1434 N N . PHE A 1 181 ? -26.267 -4.782 12.148 1.00 71.69 181 PHE A N 1
ATOM 1435 C CA . PHE A 1 181 ? -25.086 -5.556 12.542 1.00 71.69 181 PHE A CA 1
ATOM 1436 C C . PHE A 1 181 ? -24.601 -5.278 13.969 1.00 71.69 181 PHE A C 1
ATOM 1438 O O . PHE A 1 181 ? -23.766 -6.028 14.470 1.00 71.69 181 PHE A O 1
ATOM 1445 N N . PHE A 1 182 ? -25.085 -4.219 14.616 1.00 75.06 182 PHE A N 1
ATOM 1446 C CA . PHE A 1 182 ? -24.665 -3.826 15.962 1.00 75.06 182 PHE A CA 1
ATOM 1447 C C . PHE A 1 182 ? -25.599 -4.344 17.067 1.00 75.06 182 PHE A C 1
ATOM 1449 O O . PHE A 1 182 ? -25.283 -4.165 18.241 1.00 75.06 182 PHE A O 1
ATOM 1456 N N . TRP A 1 183 ? -26.698 -5.024 16.714 1.00 76.62 183 TRP A N 1
ATOM 1457 C CA . TRP A 1 183 ? -27.605 -5.706 17.649 1.00 76.62 183 TRP A CA 1
ATOM 1458 C C . TRP A 1 183 ? -26.972 -6.972 18.224 1.00 76.62 183 TRP A C 1
ATOM 1460 O O . TRP A 1 183 ? -27.269 -8.100 17.831 1.00 76.62 183 TRP A O 1
ATOM 1470 N N . VAL A 1 184 ? -26.024 -6.766 19.124 1.00 80.88 184 VAL A N 1
ATOM 1471 C CA . VAL A 1 184 ? -25.087 -7.785 19.572 1.00 80.88 184 VAL A CA 1
ATOM 1472 C C . VAL A 1 184 ? -24.820 -7.590 21.062 1.00 80.88 184 VAL A C 1
ATOM 1474 O O . VAL A 1 184 ? -24.768 -6.455 21.525 1.00 80.88 184 VAL A O 1
ATOM 1477 N N . ASP A 1 185 ? -24.642 -8.678 21.823 1.00 76.19 185 ASP A N 1
ATOM 1478 C CA . ASP A 1 185 ? -24.352 -8.582 23.259 1.00 76.19 185 ASP A CA 1
ATOM 1479 C C . ASP A 1 185 ? -22.935 -8.004 23.483 1.00 76.19 185 ASP A C 1
ATOM 1481 O O . ASP A 1 185 ? -21.939 -8.675 23.175 1.00 76.19 185 ASP A O 1
ATOM 1485 N N . PRO A 1 186 ? -22.805 -6.791 24.059 1.00 75.94 186 PRO A N 1
ATOM 1486 C CA . PRO A 1 186 ? -21.515 -6.137 24.272 1.00 75.94 186 PRO A CA 1
ATOM 1487 C C . PRO A 1 186 ? -20.647 -6.820 25.342 1.00 75.94 186 PRO A C 1
ATOM 1489 O O . PRO A 1 186 ? -19.490 -6.452 25.535 1.00 75.94 186 PRO A O 1
ATOM 1492 N N . ARG A 1 187 ? -21.165 -7.816 26.067 1.00 75.12 187 ARG A N 1
ATOM 1493 C CA . ARG A 1 187 ? -20.389 -8.613 27.032 1.00 75.12 187 ARG A CA 1
ATOM 1494 C C . ARG A 1 187 ? -19.871 -9.910 26.418 1.00 75.12 187 ARG A C 1
ATOM 1496 O O . ARG A 1 187 ? -18.955 -10.530 26.967 1.00 75.12 187 ARG A O 1
ATOM 1503 N N . ASN A 1 188 ? -20.409 -10.318 25.268 1.00 81.00 188 ASN A N 1
ATOM 1504 C CA . ASN A 1 188 ? -19.983 -11.523 24.581 1.00 81.00 188 ASN A CA 1
ATOM 1505 C C . ASN A 1 188 ? -18.796 -11.237 23.646 1.00 81.00 188 ASN A C 1
ATOM 1507 O O . ASN A 1 188 ? -18.864 -10.512 22.654 1.00 81.00 188 ASN A O 1
ATOM 1511 N N . LYS A 1 189 ? -17.668 -11.880 23.951 1.00 80.25 189 LYS A N 1
ATOM 1512 C CA . LYS A 1 189 ? -16.420 -11.738 23.198 1.00 80.25 189 LYS A CA 1
ATOM 1513 C C . LYS A 1 189 ? -16.547 -12.149 21.725 1.00 80.25 189 LYS A C 1
ATOM 1515 O O . LYS A 1 189 ? -15.931 -11.516 20.872 1.00 80.25 189 LYS A O 1
ATOM 1520 N N . ASN A 1 190 ? -17.266 -13.228 21.417 1.00 81.00 190 ASN A N 1
ATOM 1521 C CA . ASN A 1 190 ? -17.343 -13.750 20.041 1.00 81.00 190 ASN A CA 1
ATOM 1522 C C . ASN A 1 190 ? -18.132 -12.814 19.127 1.00 81.00 190 ASN A C 1
ATOM 1524 O O . ASN A 1 190 ? -17.759 -12.580 17.983 1.00 81.00 190 ASN A O 1
ATOM 1528 N N . ASP A 1 191 ? -19.170 -12.253 19.707 1.00 81.75 191 ASP A N 1
ATOM 1529 C CA . ASP A 1 191 ? -20.126 -11.314 19.160 1.00 81.75 191 ASP A CA 1
ATOM 1530 C C . ASP A 1 191 ? -19.462 -9.964 18.837 1.00 81.75 191 ASP A C 1
ATOM 1532 O O . ASP A 1 191 ? -19.538 -9.468 17.716 1.00 81.75 191 ASP A O 1
ATOM 1536 N N . ILE A 1 192 ? -18.634 -9.429 19.735 1.00 81.56 192 ILE A N 1
ATOM 1537 C CA . ILE A 1 192 ? -17.812 -8.249 19.411 1.00 81.56 192 ILE A CA 1
ATOM 1538 C C . ILE A 1 192 ? -16.796 -8.551 18.303 1.00 81.56 192 ILE A C 1
ATOM 1540 O O . ILE A 1 192 ? -16.534 -7.716 17.435 1.00 81.56 192 ILE A O 1
ATOM 1544 N N . LEU A 1 193 ? -16.209 -9.751 18.295 1.00 82.56 193 LEU A N 1
ATOM 1545 C CA . LEU A 1 193 ? -15.245 -10.130 17.263 1.00 82.56 193 LEU A CA 1
ATOM 1546 C C . LEU A 1 193 ? -15.877 -10.236 15.871 1.00 82.56 193 LEU A C 1
ATOM 1548 O O . LEU A 1 193 ? -15.183 -9.956 14.892 1.00 82.56 193 LEU A O 1
ATOM 1552 N N . THR A 1 194 ? -17.143 -10.642 15.749 1.00 83.25 194 THR A N 1
ATOM 1553 C CA . THR A 1 194 ? -17.836 -10.663 14.451 1.00 83.25 194 THR A CA 1
ATOM 1554 C C . THR A 1 194 ? -18.107 -9.243 13.969 1.00 83.25 194 THR A C 1
ATOM 1556 O O . THR A 1 194 ? -17.745 -8.930 12.833 1.00 83.25 194 THR A O 1
ATOM 1559 N N . VAL A 1 195 ? -18.612 -8.363 14.840 1.00 84.62 195 VAL A N 1
ATOM 1560 C CA . VAL A 1 195 ? -18.852 -6.944 14.526 1.00 84.62 195 VAL A CA 1
ATOM 1561 C C . VAL A 1 195 ? -17.569 -6.253 14.072 1.00 84.62 195 VAL A C 1
ATOM 1563 O O . VAL A 1 195 ? -17.550 -5.636 13.012 1.00 84.62 195 VAL A O 1
ATOM 1566 N N . LEU A 1 196 ? -16.461 -6.408 14.805 1.00 82.38 196 LEU A N 1
ATOM 1567 C CA . LEU A 1 196 ? -15.183 -5.783 14.441 1.00 82.38 196 LEU A CA 1
ATOM 1568 C C . LEU A 1 196 ? -14.636 -6.288 13.100 1.00 82.38 196 LEU A C 1
ATOM 1570 O O . LEU A 1 196 ? -14.088 -5.506 12.321 1.00 82.38 196 LEU A O 1
ATOM 1574 N N . LYS A 1 197 ? -14.788 -7.586 12.807 1.00 83.06 197 LYS A N 1
ATOM 1575 C CA . LYS A 1 197 ? -14.358 -8.162 11.525 1.00 83.06 197 LYS A CA 1
ATOM 1576 C C . LYS A 1 197 ? -15.194 -7.629 10.367 1.00 83.06 197 LYS A C 1
ATOM 1578 O O . LYS A 1 197 ? -14.617 -7.203 9.368 1.00 83.06 197 LYS A O 1
ATOM 1583 N N . LEU A 1 198 ? -16.518 -7.612 10.513 1.00 81.81 198 LEU A N 1
ATOM 1584 C CA . LEU A 1 198 ? -17.436 -7.069 9.508 1.00 81.81 198 LEU A CA 1
ATOM 1585 C C . LEU A 1 198 ? -17.185 -5.576 9.289 1.00 81.81 198 LEU A C 1
ATOM 1587 O O . LEU A 1 198 ? -17.036 -5.133 8.150 1.00 81.81 198 LEU A O 1
ATOM 1591 N N . ALA A 1 199 ? -17.001 -4.827 10.375 1.00 79.94 199 ALA A N 1
ATOM 1592 C CA . ALA A 1 199 ? -16.658 -3.420 10.312 1.00 79.94 199 ALA A CA 1
ATOM 1593 C C . ALA A 1 199 ? -15.334 -3.183 9.574 1.00 79.94 199 ALA A C 1
ATOM 1595 O O . ALA A 1 199 ? -15.232 -2.322 8.704 1.00 79.94 199 ALA A O 1
ATOM 1596 N N . SER A 1 200 ? -14.312 -3.997 9.844 1.00 76.19 200 SER A N 1
ATOM 1597 C CA . SER A 1 200 ? -13.025 -3.876 9.152 1.00 76.19 200 SER A CA 1
ATOM 1598 C C . SER A 1 200 ? -13.104 -4.167 7.646 1.00 76.19 200 SER A C 1
ATOM 1600 O O . SER A 1 200 ? -12.248 -3.702 6.892 1.00 76.19 200 SER A O 1
ATOM 1602 N N . ALA A 1 201 ? -14.114 -4.926 7.206 1.00 76.88 201 ALA A N 1
ATOM 1603 C CA . ALA A 1 201 ? -14.339 -5.246 5.800 1.00 76.88 201 ALA A CA 1
ATOM 1604 C C . ALA A 1 201 ? -15.053 -4.113 5.045 1.00 76.88 201 ALA A C 1
ATOM 1606 O O . ALA A 1 201 ? -14.745 -3.895 3.877 1.00 76.88 201 ALA A O 1
ATOM 1607 N N . GLY A 1 202 ? -15.962 -3.383 5.701 1.00 70.31 202 GLY A N 1
ATOM 1608 C CA . GLY A 1 202 ? -16.696 -2.265 5.088 1.00 70.31 202 GLY A CA 1
ATOM 1609 C C . GLY A 1 202 ? -16.006 -0.898 5.185 1.00 70.31 202 GLY A C 1
ATOM 1610 O O . GLY A 1 202 ? -16.433 0.044 4.525 1.00 70.31 202 GLY A O 1
ATOM 1611 N N . VAL A 1 203 ? -14.948 -0.761 5.992 1.00 75.94 203 VAL A N 1
ATOM 1612 C CA . VAL A 1 203 ? -14.197 0.497 6.125 1.00 75.94 203 VAL A CA 1
ATOM 1613 C C . VAL A 1 203 ? -13.123 0.628 5.051 1.00 75.94 203 VAL A C 1
ATOM 1615 O O . VAL A 1 203 ? -12.245 -0.227 4.915 1.00 75.94 203 VAL A O 1
ATOM 1618 N N . ASN A 1 204 ? -13.141 1.776 4.372 1.00 69.00 204 ASN A N 1
ATOM 1619 C CA . ASN A 1 204 ? -12.141 2.147 3.373 1.00 69.00 204 ASN A CA 1
ATOM 1620 C C . ASN A 1 204 ? -11.015 3.048 3.917 1.00 69.00 204 ASN A C 1
ATOM 1622 O O . ASN A 1 204 ? -9.957 3.154 3.301 1.00 69.00 204 ASN A O 1
ATOM 1626 N N . ASP A 1 205 ? -11.202 3.674 5.078 1.00 78.38 205 ASP A N 1
ATOM 1627 C CA . ASP A 1 205 ? -10.175 4.510 5.701 1.00 78.38 205 ASP A CA 1
ATOM 1628 C C . ASP A 1 205 ? -9.040 3.663 6.334 1.00 78.38 205 ASP A C 1
ATOM 1630 O O . ASP A 1 205 ? -9.317 2.802 7.182 1.00 78.38 205 ASP A O 1
ATOM 1634 N N . PRO A 1 206 ? -7.760 3.876 5.959 1.00 77.12 206 PRO A N 1
ATOM 1635 C CA . PRO A 1 206 ? -6.638 3.092 6.476 1.00 77.12 206 PRO A CA 1
ATOM 1636 C C . PRO A 1 206 ? -6.439 3.202 7.990 1.00 77.12 206 PRO A C 1
ATOM 1638 O O . PRO A 1 206 ? -6.156 2.187 8.634 1.00 77.12 206 PRO A O 1
ATOM 1641 N N . ASP A 1 207 ? -6.591 4.396 8.569 1.00 78.69 207 ASP A N 1
ATOM 1642 C CA . ASP A 1 207 ? -6.381 4.624 10.004 1.00 78.69 207 ASP A CA 1
ATOM 1643 C C . ASP A 1 207 ? -7.411 3.854 10.831 1.00 78.69 207 ASP A C 1
ATOM 1645 O O . ASP A 1 207 ? -7.060 3.085 11.734 1.00 78.69 207 ASP A O 1
ATOM 1649 N N . THR A 1 208 ? -8.679 3.980 10.449 1.00 79.62 208 THR A N 1
ATOM 1650 C CA . THR A 1 208 ? -9.799 3.277 11.072 1.00 79.62 208 THR A CA 1
ATOM 1651 C C . THR A 1 208 ? -9.652 1.763 10.932 1.00 79.62 208 THR A C 1
ATOM 1653 O O . THR A 1 208 ? -9.799 1.025 11.909 1.00 79.62 208 THR A O 1
ATOM 1656 N N . LYS A 1 209 ? -9.290 1.260 9.746 1.00 81.56 209 LYS A N 1
ATOM 1657 C CA . LYS A 1 209 ? -9.149 -0.184 9.513 1.00 81.56 209 LYS A CA 1
ATOM 1658 C C . LYS A 1 209 ? -7.976 -0.793 10.290 1.00 81.56 209 LYS A C 1
ATOM 1660 O O . LYS A 1 209 ? -8.121 -1.886 10.842 1.00 81.56 209 LYS A O 1
ATOM 1665 N N . VAL A 1 210 ? -6.839 -0.093 10.414 1.00 81.81 210 VAL A N 1
ATOM 1666 C CA . VAL A 1 210 ? -5.728 -0.529 11.287 1.00 81.81 210 VAL A CA 1
ATOM 1667 C C . VAL A 1 210 ? -6.167 -0.558 12.751 1.00 81.81 210 VAL A C 1
ATOM 1669 O O . VAL A 1 210 ? -5.829 -1.504 13.470 1.00 81.81 210 VAL A O 1
ATOM 1672 N N . ALA A 1 211 ? -6.918 0.449 13.199 1.00 81.75 211 ALA A N 1
ATOM 1673 C CA . ALA A 1 211 ? -7.411 0.504 14.569 1.00 81.75 211 ALA A CA 1
ATOM 1674 C C . ALA A 1 211 ? -8.391 -0.647 14.871 1.00 81.75 211 ALA A C 1
ATOM 1676 O O . ALA A 1 211 ? -8.237 -1.323 15.889 1.00 81.75 211 ALA A O 1
ATOM 1677 N N . LEU A 1 212 ? -9.306 -0.968 13.949 1.00 82.88 212 LEU A N 1
ATOM 1678 C CA . LEU A 1 212 ? -10.223 -2.112 14.063 1.00 82.88 212 LEU A CA 1
ATOM 1679 C C . LEU A 1 212 ? -9.488 -3.460 14.088 1.00 82.88 212 LEU A C 1
ATOM 1681 O O . LEU A 1 212 ? -9.806 -4.327 14.906 1.00 82.88 212 LEU A O 1
ATOM 1685 N N . GLN A 1 213 ? -8.465 -3.651 13.248 1.00 83.62 213 GLN A N 1
ATOM 1686 C CA . GLN A 1 213 ? -7.637 -4.866 13.274 1.00 83.62 213 GLN A CA 1
ATOM 1687 C C . GLN A 1 213 ? -6.880 -5.011 14.600 1.00 83.62 213 GLN A C 1
ATOM 1689 O O . GLN A 1 213 ? -6.810 -6.105 15.171 1.00 83.62 213 GLN A O 1
ATOM 1694 N N . LYS A 1 214 ? -6.342 -3.903 15.126 1.00 83.19 214 LYS A N 1
ATOM 1695 C CA . LYS A 1 214 ? -5.678 -3.878 16.433 1.00 83.19 214 LYS A CA 1
ATOM 1696 C C . LYS A 1 214 ? -6.664 -4.232 17.548 1.00 83.19 214 LYS A C 1
ATOM 1698 O O . LYS A 1 214 ? -6.357 -5.143 18.320 1.00 83.19 214 LYS A O 1
ATOM 1703 N N . ALA A 1 215 ? -7.843 -3.611 17.578 1.00 82.00 215 ALA A N 1
ATOM 1704 C CA . ALA A 1 215 ? -8.905 -3.918 18.536 1.00 82.00 215 ALA A CA 1
ATOM 1705 C C . ALA A 1 215 ? -9.326 -5.395 18.458 1.00 82.00 215 ALA A C 1
ATOM 1707 O O . ALA A 1 215 ? -9.347 -6.083 19.477 1.00 82.00 215 ALA A O 1
ATOM 1708 N N . THR A 1 216 ? -9.522 -5.930 17.247 1.00 83.69 216 THR A N 1
ATOM 1709 C CA . THR A 1 216 ? -9.834 -7.353 17.020 1.00 83.69 216 THR A CA 1
ATOM 1710 C C . THR A 1 216 ? -8.773 -8.259 17.649 1.00 83.69 216 THR A C 1
ATOM 1712 O O . THR A 1 216 ? -9.105 -9.201 18.366 1.00 83.69 216 THR A O 1
ATOM 1715 N N . SER A 1 217 ? -7.486 -7.953 17.436 1.00 82.31 217 SER A N 1
ATOM 1716 C CA . SER A 1 217 ? -6.372 -8.730 17.998 1.00 82.31 217 SER A CA 1
ATOM 1717 C C . SER A 1 217 ? -6.262 -8.635 19.528 1.00 82.31 217 SER A C 1
ATOM 1719 O O . SER A 1 217 ? -5.840 -9.588 20.189 1.00 82.31 217 SER A O 1
ATOM 1721 N N . GLN A 1 218 ? -6.640 -7.490 20.106 1.00 83.06 218 GL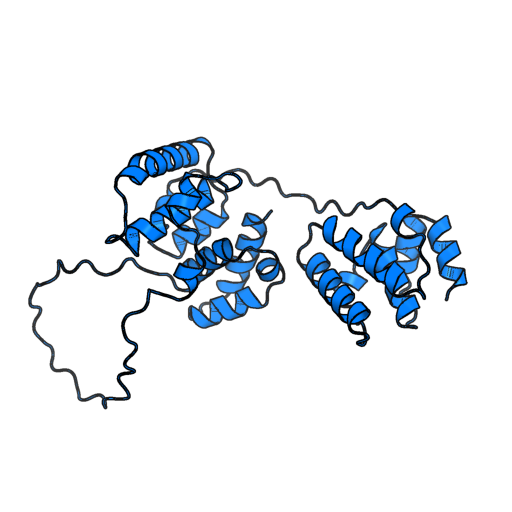N A N 1
ATOM 1722 C CA . GLN A 1 218 ? -6.640 -7.268 21.551 1.00 83.06 218 GLN A CA 1
ATOM 1723 C C . GLN A 1 218 ? -7.784 -8.036 22.215 1.00 83.06 218 GLN A C 1
ATOM 1725 O O . GLN A 1 218 ? -7.528 -8.787 23.157 1.00 83.06 218 GLN A O 1
ATOM 1730 N N . VAL A 1 219 ? -9.002 -7.943 21.669 1.00 81.69 219 VAL A N 1
ATOM 1731 C CA . VAL A 1 219 ? -10.173 -8.703 22.132 1.00 81.69 219 VAL A CA 1
ATOM 1732 C C . VAL A 1 219 ? -9.915 -10.206 22.002 1.00 81.69 219 VAL A C 1
ATOM 1734 O O . VAL A 1 219 ? -10.078 -10.952 22.973 1.00 81.69 219 VAL A O 1
ATOM 1737 N N . SER A 1 220 ? -9.422 -10.676 20.847 1.00 80.19 220 SER A N 1
ATOM 1738 C CA . SER A 1 220 ? -9.132 -12.101 20.632 1.00 80.19 220 SER A CA 1
ATOM 1739 C C . SER A 1 220 ? -8.062 -12.610 21.598 1.00 80.19 220 SER A C 1
ATOM 1741 O O . SER A 1 220 ? -8.224 -13.681 22.184 1.00 80.19 220 SER A O 1
ATOM 1743 N N . GLY A 1 221 ? -7.011 -11.817 21.816 1.00 77.50 221 GLY A N 1
ATOM 1744 C CA . GLY A 1 221 ? -5.899 -12.130 22.708 1.00 77.50 221 GLY A CA 1
ATOM 1745 C C . GLY A 1 221 ? -6.155 -11.882 24.196 1.00 77.50 221 GLY A C 1
ATOM 1746 O O . GLY A 1 221 ? -5.238 -12.108 24.980 1.00 77.50 221 GLY A O 1
ATOM 1747 N N . GLY A 1 222 ? -7.341 -11.397 24.593 1.00 71.94 222 GLY A N 1
ATOM 1748 C CA . GLY A 1 222 ? -7.658 -11.074 25.992 1.00 71.94 222 GLY A CA 1
ATOM 1749 C C . GLY A 1 222 ? -6.786 -9.959 26.583 1.00 71.94 222 GLY A C 1
ATOM 1750 O O . GLY A 1 222 ? -6.558 -9.922 27.788 1.00 71.94 222 GLY A O 1
ATOM 1751 N N . ARG A 1 223 ? -6.237 -9.082 25.736 1.00 73.56 223 ARG A N 1
ATOM 1752 C CA . ARG A 1 223 ? -5.403 -7.947 26.152 1.00 73.56 223 ARG A CA 1
ATOM 1753 C C . ARG A 1 223 ? -6.285 -6.728 26.392 1.00 73.56 223 ARG A C 1
ATOM 1755 O O . ARG A 1 223 ? -7.358 -6.624 25.804 1.00 73.56 223 ARG A O 1
ATOM 1762 N N . LYS A 1 224 ? -5.799 -5.771 27.191 1.00 71.50 224 LYS A N 1
ATOM 1763 C CA . LYS A 1 224 ? -6.485 -4.485 27.369 1.00 71.50 224 LYS A CA 1
ATOM 1764 C C . LYS A 1 224 ? -6.666 -3.815 26.001 1.00 71.50 224 LYS A C 1
ATOM 1766 O O . LYS A 1 224 ? -5.686 -3.602 25.279 1.00 71.50 224 LYS A O 1
ATOM 1771 N N . VAL A 1 225 ? -7.916 -3.545 25.645 1.00 72.06 225 VAL A N 1
ATOM 1772 C CA . VAL A 1 225 ? -8.282 -2.807 24.436 1.00 72.06 225 VAL A CA 1
ATOM 1773 C C . VAL A 1 225 ? -8.153 -1.322 24.759 1.00 72.06 225 VAL A C 1
ATOM 1775 O O . VAL A 1 225 ? -8.515 -0.898 25.853 1.00 72.06 225 VAL A O 1
ATOM 1778 N N . GLY A 1 226 ? -7.557 -0.554 23.852 1.00 65.19 226 GLY A N 1
ATOM 1779 C CA . GLY A 1 226 ? -7.482 0.900 23.974 1.00 65.19 226 GLY A CA 1
ATOM 1780 C C . GLY A 1 226 ? -8.329 1.540 22.887 1.00 65.19 226 GLY A C 1
ATOM 1781 O O . GLY A 1 226 ? -8.221 1.140 21.726 1.00 65.19 226 GLY A O 1
ATOM 1782 N N . LEU A 1 227 ? -9.147 2.523 23.256 1.00 64.00 227 LEU A N 1
ATOM 1783 C CA . LEU A 1 227 ? -9.841 3.383 22.303 1.00 64.00 227 LEU A CA 1
ATOM 1784 C C . LEU A 1 227 ? -8.820 4.385 21.738 1.00 64.00 227 LEU A C 1
ATOM 1786 O O . LEU A 1 227 ? -8.587 5.453 22.297 1.00 64.00 227 LEU A O 1
ATOM 1790 N N . ASP A 1 228 ? -8.119 3.992 20.673 1.00 66.25 228 ASP A N 1
ATOM 1791 C CA . ASP A 1 228 ? -7.199 4.885 19.960 1.00 66.25 228 ASP A CA 1
ATOM 1792 C C . ASP A 1 228 ? -7.996 5.992 19.225 1.00 66.25 228 ASP A C 1
ATOM 1794 O O . ASP A 1 228 ? -9.149 5.787 18.847 1.00 66.25 228 ASP A O 1
ATOM 1798 N N . ALA A 1 229 ? -7.373 7.148 18.957 1.00 66.56 229 ALA A N 1
ATOM 1799 C CA . ALA A 1 229 ? -8.023 8.320 18.341 1.00 66.56 229 ALA A CA 1
ATOM 1800 C C . ALA A 1 229 ? -8.887 8.047 17.080 1.00 66.56 229 ALA A C 1
ATOM 1802 O O . ALA A 1 229 ? -9.940 8.673 16.967 1.00 66.56 229 ALA A O 1
ATOM 1803 N N . PRO A 1 230 ? -8.527 7.126 16.156 1.00 70.19 230 PRO A N 1
ATOM 1804 C CA . PRO A 1 230 ? -9.375 6.808 15.001 1.00 70.19 230 PRO A CA 1
ATOM 1805 C C . PRO A 1 230 ? -10.700 6.133 15.376 1.00 70.19 230 PRO A C 1
ATOM 1807 O O . PRO A 1 230 ? -11.661 6.241 14.629 1.00 70.19 230 PRO A O 1
ATOM 1810 N N . LEU A 1 231 ? -10.755 5.434 16.516 1.00 68.75 231 LEU A N 1
ATOM 1811 C CA . LEU A 1 231 ? -11.974 4.796 17.023 1.00 68.75 231 LEU A CA 1
ATOM 1812 C C . LEU A 1 231 ? -12.833 5.787 17.818 1.00 68.75 231 LEU A C 1
ATOM 1814 O O . LEU A 1 231 ? -14.053 5.707 17.770 1.00 68.75 231 LEU A O 1
ATOM 1818 N N . ASP A 1 232 ? -12.227 6.745 18.520 1.00 68.44 232 ASP A N 1
ATOM 1819 C CA . ASP A 1 232 ? -12.971 7.788 19.251 1.00 68.44 232 ASP A CA 1
ATOM 1820 C C . ASP A 1 232 ? -13.582 8.850 18.312 1.00 68.44 232 ASP A C 1
ATOM 1822 O O . ASP A 1 232 ? -14.581 9.486 18.636 1.00 68.44 232 ASP A O 1
ATOM 1826 N N . ALA A 1 233 ? -13.011 9.015 17.114 1.00 70.56 233 ALA A N 1
ATOM 1827 C CA . ALA A 1 233 ? -13.490 9.942 16.088 1.00 70.56 233 ALA A CA 1
ATOM 1828 C C . ALA A 1 233 ? -14.503 9.323 15.099 1.00 70.56 233 ALA A C 1
ATOM 1830 O O . ALA A 1 233 ? -14.768 9.920 14.055 1.00 70.56 233 ALA A O 1
ATOM 1831 N N . LEU A 1 234 ? -15.039 8.130 15.385 1.00 73.25 234 LEU A N 1
ATOM 1832 C CA . LEU A 1 234 ? -16.045 7.496 14.529 1.00 73.25 234 LEU A CA 1
ATOM 1833 C C . LEU A 1 234 ? -17.400 8.195 14.660 1.00 73.25 234 LEU A C 1
ATOM 1835 O O . LEU A 1 234 ? -17.935 8.336 15.758 1.00 73.25 234 LEU A O 1
ATOM 1839 N N . ASP A 1 235 ? -17.969 8.562 13.514 1.00 68.12 235 ASP A N 1
ATOM 1840 C CA . ASP A 1 235 ? -19.270 9.217 13.397 1.00 68.12 235 ASP A CA 1
ATOM 1841 C C . ASP A 1 235 ? -20.306 8.306 12.710 1.00 68.12 235 ASP A C 1
ATOM 1843 O O . ASP A 1 235 ? -19.975 7.312 12.055 1.00 68.12 235 ASP A O 1
ATOM 1847 N N . GLY A 1 236 ? -21.589 8.655 12.848 1.00 73.44 236 GLY A N 1
ATOM 1848 C CA . GLY A 1 236 ? -22.701 7.920 12.239 1.00 73.44 236 GLY A CA 1
ATOM 1849 C C . GLY A 1 236 ? -22.864 6.513 12.817 1.00 73.44 236 GLY A C 1
ATOM 1850 O O . GLY A 1 236 ? -22.714 6.311 14.020 1.00 73.44 236 GLY A O 1
ATOM 1851 N N . SER A 1 237 ? -23.152 5.524 11.965 1.00 69.88 237 SER A N 1
ATOM 1852 C CA . SER A 1 237 ? -23.365 4.140 12.408 1.00 69.88 237 SER A CA 1
ATOM 1853 C C . SER A 1 237 ? -22.096 3.467 12.947 1.00 69.88 237 SER A C 1
ATOM 1855 O O . SER A 1 237 ? -22.176 2.516 13.713 1.00 69.88 237 SER A O 1
ATOM 1857 N N . MET A 1 238 ? -20.908 3.989 12.641 1.00 71.00 238 MET A N 1
ATOM 1858 C CA . MET A 1 238 ? -19.647 3.449 13.160 1.00 71.00 238 MET A CA 1
ATOM 1859 C C . MET A 1 238 ? -19.370 3.847 14.616 1.00 71.00 238 MET A C 1
ATOM 1861 O O . MET A 1 238 ? -18.574 3.179 15.277 1.00 71.00 238 MET A O 1
ATOM 1865 N N . ALA A 1 239 ? -20.051 4.873 15.142 1.00 79.38 239 ALA A N 1
ATOM 1866 C CA . ALA A 1 239 ? -19.960 5.268 16.550 1.00 79.38 239 ALA A CA 1
ATOM 1867 C C . ALA A 1 239 ? -20.421 4.143 17.503 1.00 79.38 239 ALA A C 1
ATOM 1869 O O . ALA A 1 239 ? -19.914 4.031 18.622 1.00 79.38 239 ALA A O 1
ATOM 1870 N N . PHE A 1 240 ? -21.302 3.250 17.033 1.00 77.69 240 PHE A N 1
ATOM 1871 C CA . PHE A 1 240 ? -21.727 2.066 17.782 1.00 77.69 240 PHE A CA 1
ATOM 1872 C C . PHE A 1 240 ? -20.569 1.114 18.096 1.00 77.69 240 PHE A C 1
ATOM 1874 O O . PHE A 1 240 ? -20.567 0.492 19.153 1.00 77.69 240 PHE A O 1
ATOM 1881 N N . ILE A 1 241 ? -19.531 1.039 17.257 1.00 80.50 241 ILE A N 1
ATOM 1882 C CA . ILE A 1 241 ? -18.356 0.196 17.536 1.00 80.50 241 ILE A CA 1
ATOM 1883 C C . ILE A 1 241 ? -17.601 0.719 18.755 1.00 80.50 241 ILE A C 1
ATOM 1885 O O . ILE A 1 241 ? -17.189 -0.058 19.615 1.00 80.50 241 ILE A O 1
ATOM 1889 N N . THR A 1 242 ? -17.431 2.035 18.843 1.00 80.62 242 THR A N 1
ATOM 1890 C CA . THR A 1 242 ? -16.768 2.697 19.969 1.00 80.62 242 THR A CA 1
ATOM 1891 C C . THR A 1 242 ? -17.556 2.483 21.258 1.00 80.62 242 THR A C 1
ATOM 1893 O O . THR A 1 242 ? -16.961 2.199 22.294 1.00 80.62 242 THR A O 1
ATOM 1896 N N . TRP A 1 243 ? -18.889 2.538 21.183 1.00 78.75 243 TRP A N 1
ATOM 1897 C CA . TRP A 1 243 ? -19.776 2.255 22.312 1.00 78.75 243 TRP A CA 1
ATOM 1898 C C . TRP A 1 243 ? -19.689 0.785 22.759 1.00 78.75 243 TRP A C 1
ATOM 1900 O O . TRP A 1 243 ? -19.417 0.519 23.929 1.00 78.75 243 TRP A O 1
ATOM 1910 N N . LEU A 1 244 ? -19.822 -0.175 21.837 1.00 80.19 244 LEU A N 1
ATOM 1911 C CA . LEU A 1 244 ? -19.700 -1.610 22.133 1.00 80.19 244 LEU A CA 1
ATOM 1912 C C . LEU A 1 244 ? -18.346 -1.945 22.778 1.00 80.19 244 LEU A C 1
ATOM 1914 O O . LEU A 1 244 ? -18.281 -2.693 23.754 1.00 80.19 244 LEU A O 1
ATOM 1918 N N . LEU A 1 245 ? -17.258 -1.360 22.266 1.00 79.25 245 LEU A N 1
ATOM 1919 C CA . LEU A 1 245 ? -15.925 -1.522 22.843 1.00 79.25 245 LEU A CA 1
ATOM 1920 C C . LEU A 1 245 ? -15.816 -0.899 24.240 1.00 79.25 245 LEU A C 1
ATOM 1922 O O . LEU A 1 245 ? -15.222 -1.521 25.117 1.00 79.25 245 LEU A O 1
ATOM 1926 N N . ALA A 1 246 ? -16.387 0.286 24.467 1.00 79.81 246 ALA A N 1
ATOM 1927 C CA . ALA A 1 246 ? -16.383 0.934 25.778 1.00 79.81 246 ALA A CA 1
ATOM 1928 C C . ALA A 1 246 ? -17.105 0.082 26.838 1.00 79.81 246 ALA A C 1
ATOM 1930 O O . ALA A 1 246 ? -16.529 -0.179 27.896 1.00 79.81 246 ALA A O 1
ATOM 1931 N N . ILE A 1 247 ? -18.287 -0.465 26.513 1.00 80.94 247 ILE A N 1
ATOM 1932 C CA . ILE A 1 247 ? -19.025 -1.379 27.406 1.00 80.94 247 ILE A CA 1
ATOM 1933 C C . ILE A 1 247 ? -18.198 -2.635 27.706 1.00 80.94 247 ILE A C 1
ATOM 1935 O O . ILE A 1 247 ? -18.077 -3.031 28.864 1.00 80.94 247 ILE A O 1
ATOM 1939 N N . TYR A 1 248 ? -17.584 -3.245 26.689 1.00 78.75 248 TYR A N 1
ATOM 1940 C CA . TYR A 1 248 ? -16.760 -4.445 26.869 1.00 78.75 248 TYR A CA 1
ATOM 1941 C C . TYR A 1 248 ? -15.537 -4.212 27.769 1.00 78.75 248 TYR A C 1
ATOM 1943 O O . TYR A 1 248 ? -15.119 -5.105 28.508 1.00 78.75 248 TYR A O 1
ATOM 1951 N N . ILE A 1 249 ? -14.943 -3.019 27.704 1.00 77.06 249 ILE A N 1
ATOM 1952 C CA . ILE A 1 249 ? -13.789 -2.630 28.529 1.00 77.06 249 ILE A CA 1
ATOM 1953 C C . ILE A 1 249 ? -14.235 -2.200 29.940 1.00 77.06 249 ILE A C 1
ATOM 1955 O O . ILE A 1 249 ? -13.425 -2.235 30.869 1.00 77.06 249 ILE A O 1
ATOM 1959 N N . GLY A 1 250 ? -15.508 -1.832 30.113 1.00 70.75 250 GLY A N 1
ATOM 1960 C CA . GLY A 1 250 ? -16.033 -1.218 31.332 1.00 70.75 250 GLY A CA 1
ATOM 1961 C C . GLY A 1 250 ? -15.609 0.246 31.492 1.00 70.75 250 GLY A C 1
ATOM 1962 O O . GLY A 1 250 ? -15.483 0.725 32.618 1.00 70.75 250 GLY A O 1
ATOM 1963 N N . GLU A 1 251 ? -15.327 0.939 30.384 1.00 75.75 251 GLU A N 1
ATOM 1964 C CA . GLU A 1 251 ? -15.046 2.379 30.357 1.00 75.75 251 GLU A CA 1
ATOM 1965 C C . GLU A 1 251 ? -16.319 3.169 30.010 1.00 75.75 251 GLU A C 1
ATOM 1967 O O . GLU A 1 251 ? -17.189 2.684 29.288 1.00 75.75 251 GLU A O 1
ATOM 1972 N N . ASP A 1 252 ? -16.430 4.391 30.541 1.00 69.31 252 ASP A N 1
ATOM 1973 C CA . ASP A 1 252 ? -17.582 5.260 30.286 1.00 69.31 252 ASP A CA 1
ATOM 1974 C C . ASP A 1 252 ? -17.579 5.763 28.835 1.00 69.31 252 ASP A C 1
ATOM 1976 O O . ASP A 1 252 ? -16.538 6.112 28.267 1.00 69.31 252 ASP A O 1
ATOM 1980 N N . VAL A 1 253 ? -18.760 5.807 28.230 1.00 70.19 253 VAL A N 1
ATOM 1981 C CA . VAL A 1 253 ? -18.933 6.144 26.818 1.00 70.19 253 VAL A CA 1
ATOM 1982 C C . VAL A 1 253 ? -18.857 7.659 26.659 1.00 70.19 253 VAL A C 1
ATOM 1984 O O . VAL A 1 253 ? -19.579 8.419 27.308 1.00 70.19 253 VAL A O 1
ATOM 1987 N N . SER A 1 254 ? -18.005 8.132 25.749 1.00 74.44 254 SER A N 1
ATOM 1988 C CA . SER A 1 254 ? -17.889 9.563 25.463 1.00 74.44 254 SER A CA 1
ATOM 1989 C C . SER A 1 254 ? -19.238 10.157 25.036 1.00 74.44 254 SER A C 1
ATOM 1991 O O . SER A 1 254 ? -19.948 9.617 24.183 1.00 74.44 254 SER A O 1
ATOM 1993 N N . LYS A 1 255 ? -19.582 11.336 25.580 1.00 71.56 255 LYS A N 1
ATOM 1994 C CA . LYS A 1 255 ? -20.826 12.059 25.242 1.00 71.56 255 LYS A CA 1
ATOM 1995 C C . LYS A 1 255 ? -20.974 12.289 23.735 1.00 71.56 255 LYS A C 1
ATOM 1997 O O . LYS A 1 255 ? -22.091 12.291 23.229 1.00 71.56 255 LYS A O 1
ATOM 2002 N N . LYS A 1 256 ? -19.855 12.462 23.020 1.00 72.88 256 LYS A N 1
ATOM 2003 C CA . LYS A 1 256 ? -19.842 12.617 21.558 1.00 72.88 256 LYS A CA 1
ATOM 2004 C C . LYS A 1 256 ? -20.364 11.358 20.867 1.00 72.88 256 LYS A C 1
ATOM 2006 O O . LYS A 1 256 ? -21.309 11.455 20.089 1.00 72.88 256 LYS A O 1
ATOM 2011 N N . THR A 1 257 ? -19.830 10.196 21.233 1.00 69.06 257 THR A N 1
ATOM 2012 C CA . THR A 1 257 ? -20.228 8.883 20.711 1.00 69.06 257 THR A CA 1
ATOM 2013 C C . THR A 1 257 ? -21.703 8.600 20.978 1.00 69.06 257 THR A C 1
ATOM 2015 O O . THR A 1 257 ? -22.410 8.170 20.070 1.00 69.06 257 THR A O 1
ATOM 2018 N N . ARG A 1 258 ? -22.205 8.935 22.174 1.00 72.62 258 ARG A N 1
ATOM 2019 C CA . ARG A 1 258 ? -23.628 8.779 22.518 1.00 72.62 258 ARG A CA 1
ATOM 2020 C C . ARG A 1 258 ? -24.528 9.651 21.638 1.00 72.62 258 ARG A C 1
ATOM 2022 O O . ARG A 1 258 ? -25.496 9.159 21.069 1.00 72.62 258 ARG A O 1
ATOM 2029 N N . THR A 1 259 ? -24.165 10.922 21.436 1.00 73.19 259 THR A N 1
ATOM 2030 C CA . THR A 1 259 ? -24.932 11.827 20.558 1.00 73.19 259 THR A CA 1
ATOM 2031 C C . THR A 1 259 ? -24.854 11.460 19.075 1.00 73.19 259 THR A C 1
ATOM 2033 O O . THR A 1 259 ? -25.813 11.698 18.345 1.00 73.19 259 THR A O 1
ATOM 2036 N N . ALA A 1 260 ? -23.730 10.905 18.613 1.00 72.50 260 ALA A N 1
ATOM 2037 C CA . ALA A 1 260 ? -23.574 10.438 17.237 1.00 72.50 260 ALA A CA 1
ATOM 2038 C C . ALA A 1 260 ? -24.399 9.167 16.988 1.00 72.50 260 ALA A C 1
ATOM 2040 O O . ALA A 1 260 ? -25.095 9.080 15.980 1.00 72.50 260 ALA A O 1
ATOM 2041 N N . SER A 1 261 ? -24.390 8.243 17.951 1.00 69.69 261 SER A N 1
ATOM 2042 C CA . SER A 1 261 ? -25.126 6.977 17.895 1.00 69.69 261 SER A CA 1
ATOM 2043 C C . SER A 1 261 ? -26.641 7.195 17.960 1.00 69.69 261 SER A C 1
ATOM 2045 O O . SER A 1 261 ? -27.356 6.689 17.107 1.00 69.69 261 SER A O 1
ATOM 2047 N N . GLN A 1 262 ? -27.130 8.060 18.861 1.00 74.88 262 GLN A N 1
ATOM 2048 C CA . GLN A 1 262 ? -28.555 8.433 18.931 1.00 74.88 262 GLN A CA 1
ATOM 2049 C C . GLN A 1 262 ? -29.083 9.079 17.644 1.00 74.88 262 GLN A C 1
ATOM 2051 O O . GLN A 1 262 ? -30.257 8.948 17.317 1.00 74.88 262 GLN A O 1
ATOM 2056 N N . LYS A 1 263 ? -28.231 9.808 16.913 1.00 74.94 263 LYS A N 1
ATOM 2057 C CA . LYS A 1 263 ? -28.600 10.388 15.613 1.00 74.94 263 LYS A CA 1
ATOM 2058 C C . LYS A 1 263 ? -28.620 9.357 14.488 1.00 74.94 263 LYS A C 1
ATOM 2060 O O . LYS A 1 263 ? -29.267 9.611 13.477 1.00 74.94 263 LYS A O 1
ATOM 2065 N N . ALA A 1 264 ? -27.867 8.268 14.628 1.00 74.06 264 ALA A N 1
ATOM 2066 C CA . ALA A 1 264 ? -27.777 7.213 13.631 1.00 74.06 264 ALA A CA 1
ATOM 2067 C C . ALA A 1 264 ? -28.902 6.182 13.799 1.00 74.06 264 ALA A C 1
ATOM 2069 O O . ALA A 1 264 ? -29.524 5.821 12.806 1.00 74.06 264 ALA A O 1
ATOM 2070 N N . ASP A 1 265 ? -29.166 5.746 15.033 1.00 76.38 265 ASP A N 1
ATOM 2071 C CA . ASP A 1 265 ? -30.229 4.798 15.380 1.00 76.38 265 ASP A CA 1
ATOM 2072 C C . ASP A 1 265 ? -30.591 4.959 16.869 1.00 76.38 265 ASP A C 1
ATOM 2074 O O . ASP A 1 265 ? -29.789 4.660 17.758 1.00 76.38 265 ASP A O 1
ATOM 2078 N N . SER A 1 266 ? -31.775 5.510 17.149 1.00 77.19 266 SER A N 1
ATOM 2079 C CA . SER A 1 266 ? -32.232 5.758 18.522 1.00 77.19 266 SER A CA 1
ATOM 2080 C C . SER A 1 266 ? -32.495 4.468 19.287 1.00 77.19 266 SER A C 1
ATOM 2082 O O . SER A 1 266 ? -32.186 4.397 20.473 1.00 77.19 266 SER A O 1
ATOM 2084 N N . ASP A 1 267 ? -33.012 3.448 18.608 1.00 77.75 267 ASP A N 1
ATOM 2085 C CA . ASP A 1 267 ? -33.520 2.232 19.242 1.00 77.75 267 ASP A CA 1
ATOM 2086 C C . ASP A 1 267 ? -32.348 1.357 19.701 1.00 77.75 267 ASP A C 1
ATOM 2088 O O . ASP A 1 267 ? -32.330 0.845 20.821 1.00 77.75 267 ASP A O 1
ATOM 2092 N N . LEU A 1 268 ? -31.308 1.263 18.869 1.00 75.62 268 LEU A N 1
ATOM 2093 C CA . LEU A 1 268 ? -30.061 0.594 19.231 1.00 75.62 268 LEU A CA 1
ATOM 2094 C C . LEU A 1 268 ? -29.301 1.343 20.339 1.00 75.62 268 LEU A C 1
ATOM 2096 O O . LEU A 1 268 ? -28.696 0.719 21.210 1.00 75.62 268 LEU A O 1
ATOM 2100 N N . ALA A 1 269 ? -29.321 2.680 20.322 1.00 76.12 269 ALA A N 1
ATOM 2101 C CA . ALA A 1 269 ? -28.694 3.484 21.368 1.00 76.12 269 ALA A CA 1
ATOM 2102 C C . ALA A 1 269 ? -29.378 3.284 22.732 1.00 76.12 269 ALA A C 1
ATOM 2104 O O . ALA A 1 269 ? -28.689 3.149 23.741 1.00 76.12 269 ALA A O 1
ATOM 2105 N N . GLU A 1 270 ? -30.711 3.224 22.766 1.00 77.25 270 GLU A N 1
ATOM 2106 C CA . GLU A 1 270 ? -31.470 2.922 23.986 1.00 77.25 270 GLU A CA 1
ATOM 2107 C C . GLU A 1 270 ? -31.194 1.499 24.488 1.00 77.25 270 GLU A C 1
ATOM 2109 O O . GLU A 1 270 ? -30.929 1.314 25.675 1.00 77.25 270 GLU A O 1
ATOM 2114 N N . ALA A 1 271 ? -31.152 0.507 23.592 1.00 77.12 271 ALA A N 1
ATOM 2115 C CA . ALA A 1 271 ? -30.828 -0.871 23.958 1.00 77.12 271 ALA A CA 1
ATOM 2116 C C . ALA A 1 271 ? -29.419 -1.011 24.563 1.00 77.12 271 ALA A C 1
ATOM 2118 O O . ALA A 1 271 ? -29.220 -1.792 25.489 1.00 77.12 271 ALA A O 1
ATOM 2119 N N . LEU A 1 272 ? -28.432 -0.252 24.074 1.00 74.50 272 LEU A N 1
ATOM 2120 C CA . LEU A 1 272 ? -27.065 -0.264 24.611 1.00 74.50 272 LEU A CA 1
ATOM 2121 C C . LEU A 1 272 ? -26.923 0.497 25.937 1.00 74.50 272 LEU A C 1
ATOM 2123 O O . LEU A 1 272 ? -26.066 0.131 26.744 1.00 74.50 272 LEU A O 1
ATOM 2127 N N . ASP A 1 273 ? -27.764 1.504 26.187 1.00 73.69 273 ASP A N 1
ATOM 2128 C CA . ASP A 1 273 ? -27.843 2.201 27.479 1.00 73.69 273 ASP A CA 1
ATOM 2129 C C . ASP A 1 273 ? -28.299 1.262 28.615 1.00 73.69 273 ASP A C 1
ATOM 2131 O O . ASP A 1 273 ? -27.932 1.476 29.769 1.00 73.69 273 ASP A O 1
ATOM 2135 N N . GLU A 1 274 ? -29.038 0.185 28.319 1.00 72.31 274 GLU A N 1
ATOM 2136 C CA . GLU A 1 274 ? -29.407 -0.829 29.322 1.00 72.31 274 GLU A CA 1
ATOM 2137 C C . GLU A 1 274 ? -28.206 -1.669 29.808 1.00 72.31 274 GLU A C 1
ATOM 2139 O O . GLU A 1 274 ? -28.273 -2.304 30.866 1.00 72.31 274 GLU A O 1
ATOM 2144 N N . PHE A 1 275 ? -27.097 -1.690 29.056 1.00 64.69 275 PHE A N 1
ATOM 2145 C CA . PHE A 1 275 ? -25.900 -2.474 29.388 1.00 64.69 275 PHE A CA 1
ATOM 2146 C C . PHE A 1 275 ? -24.830 -1.700 30.173 1.00 64.69 275 PHE A C 1
ATOM 2148 O O . PHE A 1 275 ? -23.953 -2.360 30.757 1.00 64.69 275 PHE A O 1
ATOM 2155 N N . THR A 1 276 ? -24.894 -0.362 30.169 1.00 60.94 276 THR A N 1
ATOM 2156 C CA . THR A 1 276 ? -24.019 0.569 30.917 1.00 60.94 276 THR A CA 1
ATOM 2157 C C . THR A 1 276 ? -24.496 0.796 32.343 1.00 60.94 276 THR A C 1
ATOM 2159 O O . THR A 1 276 ? -23.648 0.696 33.258 1.00 60.94 276 THR A O 1
#

Nearest PDB structures (foldseek):
  7yoc-assembly1_A  TM=2.184E-01  e=5.680E+00  Thinopyrum elongatum

Mean predicted aligned error: 12.98 Å

Sequence (276 aa):
MDETNMETCLKAAFSKPRSGTVRVSLMNRESAWKMLDKPLRAHLVIAAHEQEPPATDDDEEETARRPMMNRPRGRMRRSGRQSGPTHMAWLHDPQTVVDESPYTTAYQLATLLVHKQMDADNWDEAWNPHENLLRETCMVEGVHPVWHTIGEKTPLLGQFLAFPKAKTAKVEASTVMNTDFFWVDPRNKNDILTVLKLASAGVNDPDTKVALQKATSQVSGGRKVGLDAPLDALDGSMAFITWLLAIYIGEDVSKKTRTASQKADSDLAEALDEFT

pLDDT: mean 77.59, std 14.8, range [38.0, 93.75]